Protein AF-A0A954W3I3-F1 (afdb_monomer_lite)

Secondary structure (DSSP, 8-state):
-HHHHHHHHHHHHHHHHHHHHHHHHGGGGSS--HHHHHHHHHHHHHHHHHHHHHHHHHHTT-S-HHHHHHHHHHHHHHHHHHHHHHHTTTT-SEETTEEHHHHHHHH-HHHHHHHHHS---S-PPPHHHHHHHHHHHHHHHHHHHHHHHHHHT-THHHHHHHHHHHHHHHHHSSS--GGGHHHHHHHHHHHHHHHHHHS--------SS-HHHHHHHTTTTTTHHHHHHHHHHHHHHHHHHHHHHHHHTTGGGTGGG-

pLDDT: mean 70.69, std 13.52, range [37.91, 92.12]

Structure (mmCIF, N/CA/C/O backbone):
data_AF-A0A954W3I3-F1
#
_entry.id   AF-A0A954W3I3-F1
#
loop_
_atom_site.group_PDB
_atom_site.id
_atom_site.type_symbol
_atom_site.label_atom_id
_atom_site.label_alt_id
_atom_site.label_comp_id
_atom_site.label_asym_id
_atom_site.label_entity_id
_atom_site.label_seq_id
_atom_site.pdbx_PDB_ins_code
_atom_site.Cartn_x
_atom_site.Cartn_y
_atom_site.Cartn_z
_atom_site.occupancy
_atom_site.B_iso_or_equiv
_atom_site.auth_seq_id
_atom_site.auth_comp_id
_atom_site.auth_asym_id
_atom_site.auth_atom_id
_atom_site.pdbx_PDB_model_num
ATOM 1 N N . MET A 1 1 ? 18.151 -4.491 -5.992 1.00 62.75 1 MET A N 1
ATOM 2 C CA . MET A 1 1 ? 16.764 -3.993 -5.846 1.00 62.75 1 MET A CA 1
ATOM 3 C C . MET A 1 1 ? 16.505 -3.531 -4.416 1.00 62.75 1 MET A C 1
ATOM 5 O O . MET A 1 1 ? 16.221 -2.357 -4.244 1.00 62.75 1 MET A O 1
ATOM 9 N N . LEU A 1 2 ? 16.714 -4.393 -3.412 1.00 67.56 2 LEU A N 1
ATOM 10 C CA . LEU A 1 2 ? 16.535 -4.076 -1.984 1.00 67.56 2 LEU A CA 1
ATOM 11 C C . LEU A 1 2 ? 17.249 -2.788 -1.536 1.00 67.56 2 LEU A C 1
ATOM 13 O O . LEU A 1 2 ? 16.607 -1.929 -0.951 1.00 67.56 2 LEU A O 1
ATOM 17 N N . GLY A 1 3 ? 18.516 -2.580 -1.917 1.00 71.25 3 GLY A N 1
ATOM 18 C CA . GLY A 1 3 ? 19.235 -1.335 -1.594 1.00 71.25 3 GLY A CA 1
ATOM 19 C C . GLY A 1 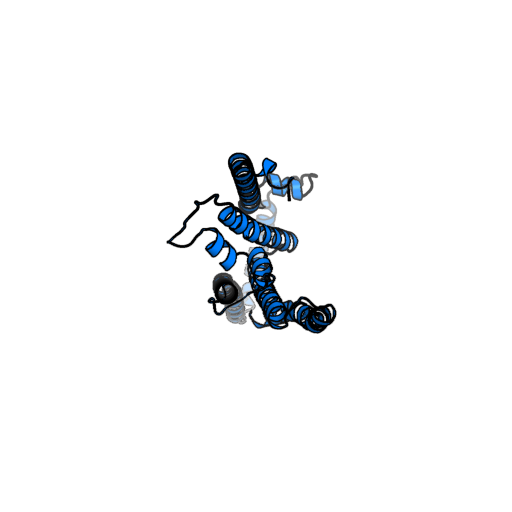3 ? 18.640 -0.064 -2.224 1.00 71.25 3 GLY A C 1
ATOM 20 O O . GLY A 1 3 ? 18.649 0.986 -1.598 1.00 71.25 3 GLY A O 1
ATOM 21 N N . LYS A 1 4 ? 18.051 -0.151 -3.430 1.00 70.62 4 LYS A N 1
ATOM 22 C CA . LYS A 1 4 ? 17.358 0.990 -4.066 1.00 70.62 4 LYS A CA 1
ATOM 23 C C . LYS A 1 4 ? 16.031 1.300 -3.375 1.00 70.62 4 LYS A C 1
ATOM 25 O O . LYS A 1 4 ? 15.721 2.465 -3.166 1.00 70.62 4 LYS A O 1
ATOM 30 N N . ILE A 1 5 ? 15.274 0.261 -3.014 1.00 73.44 5 ILE A N 1
ATOM 31 C CA . ILE A 1 5 ? 14.024 0.398 -2.257 1.00 73.44 5 ILE A CA 1
ATOM 32 C C . ILE A 1 5 ? 14.330 1.041 -0.901 1.00 73.44 5 ILE A C 1
ATOM 34 O O . ILE A 1 5 ? 13.759 2.082 -0.595 1.00 73.44 5 ILE A O 1
ATOM 38 N N . ALA A 1 6 ? 15.296 0.494 -0.155 1.00 74.62 6 ALA A N 1
ATOM 39 C CA . ALA A 1 6 ? 15.724 1.016 1.140 1.00 74.62 6 ALA A CA 1
ATOM 40 C C . ALA A 1 6 ? 16.162 2.486 1.057 1.00 74.62 6 ALA A C 1
ATOM 42 O O . ALA A 1 6 ? 15.685 3.295 1.843 1.00 74.62 6 ALA A O 1
ATOM 43 N N . ALA A 1 7 ? 16.976 2.858 0.061 1.00 79.62 7 ALA A N 1
ATOM 44 C CA . ALA A 1 7 ? 17.388 4.249 -0.138 1.00 79.62 7 ALA A CA 1
ATOM 45 C C . ALA A 1 7 ? 16.205 5.183 -0.455 1.00 79.62 7 ALA A C 1
ATOM 47 O O . ALA A 1 7 ? 16.129 6.282 0.085 1.00 79.62 7 ALA A O 1
ATOM 48 N N . SER A 1 8 ? 15.256 4.748 -1.294 1.00 80.50 8 SER A N 1
ATOM 49 C CA . SER A 1 8 ? 14.083 5.563 -1.651 1.00 80.50 8 SER A CA 1
ATOM 50 C C . SER A 1 8 ? 13.057 5.703 -0.519 1.00 80.50 8 SER A C 1
ATOM 52 O O . SER A 1 8 ? 12.416 6.743 -0.399 1.00 80.50 8 SER A O 1
ATOM 54 N N . LEU A 1 9 ? 12.913 4.676 0.326 1.00 82.31 9 LEU A N 1
ATOM 55 C CA . LEU A 1 9 ? 12.006 4.680 1.477 1.00 82.31 9 LEU A CA 1
ATOM 56 C C . LEU A 1 9 ? 12.618 5.350 2.704 1.00 82.31 9 LEU A C 1
ATOM 58 O O . LEU A 1 9 ? 11.866 5.757 3.582 1.00 82.31 9 LEU A O 1
ATOM 62 N N . LEU A 1 10 ? 13.946 5.496 2.766 1.00 86.31 10 LEU A N 1
ATOM 63 C CA . LEU A 1 10 ? 14.635 6.051 3.929 1.00 86.31 10 LEU A CA 1
ATOM 64 C C . LEU A 1 10 ? 14.099 7.431 4.308 1.00 86.31 10 LEU A C 1
ATOM 66 O O . LEU A 1 10 ? 13.828 7.663 5.478 1.00 86.31 10 LEU A O 1
ATOM 70 N N . ASN A 1 11 ? 13.888 8.316 3.329 1.00 86.06 11 ASN A N 1
ATOM 71 C CA . ASN A 1 11 ? 13.372 9.657 3.604 1.00 86.06 11 ASN A CA 1
ATOM 72 C C . ASN A 1 11 ? 11.942 9.618 4.169 1.00 86.06 11 ASN A C 1
ATOM 74 O O . ASN A 1 11 ? 11.622 10.325 5.119 1.00 86.06 11 ASN A O 1
ATOM 78 N N . VAL A 1 12 ? 11.087 8.746 3.627 1.00 86.69 12 VAL A N 1
ATOM 79 C CA . VAL A 1 12 ? 9.699 8.597 4.094 1.00 86.69 12 VAL A CA 1
ATOM 80 C C . VAL A 1 12 ? 9.654 7.965 5.488 1.00 86.69 12 VAL A C 1
ATOM 82 O O . VAL A 1 12 ? 8.895 8.413 6.343 1.00 86.69 12 VAL A O 1
ATOM 85 N N . LEU A 1 13 ? 10.494 6.960 5.750 1.00 87.19 13 LEU A N 1
ATOM 86 C CA . LEU A 1 13 ? 10.625 6.343 7.070 1.00 87.19 13 LEU A CA 1
ATOM 87 C C . LEU A 1 13 ? 11.188 7.333 8.091 1.00 87.19 13 LEU A C 1
ATOM 89 O O . LEU A 1 13 ? 10.659 7.419 9.192 1.00 87.19 13 LEU A O 1
ATOM 93 N N . ALA A 1 14 ? 12.201 8.118 7.725 1.00 88.56 14 ALA A N 1
ATOM 94 C CA . ALA A 1 14 ? 12.760 9.158 8.583 1.00 88.56 14 ALA A CA 1
ATOM 95 C C . ALA A 1 14 ? 11.709 10.220 8.931 1.00 88.56 14 ALA A C 1
ATOM 97 O O . ALA A 1 14 ? 11.560 10.566 10.100 1.00 88.56 14 ALA A O 1
ATOM 98 N N . MET A 1 15 ? 10.929 10.674 7.945 1.00 91.44 15 MET A N 1
ATOM 99 C CA . MET A 1 15 ? 9.809 11.591 8.168 1.00 91.44 15 MET A CA 1
ATOM 100 C C . MET A 1 15 ? 8.756 10.985 9.110 1.00 91.44 15 MET A C 1
ATOM 102 O O . MET A 1 15 ? 8.268 11.672 10.005 1.00 91.44 15 MET A O 1
ATOM 106 N N . LEU A 1 16 ? 8.430 9.697 8.956 1.00 90.69 16 LEU A N 1
ATOM 107 C CA . LEU A 1 16 ? 7.482 9.008 9.833 1.00 90.69 16 LEU A CA 1
ATOM 108 C C . LEU A 1 16 ? 8.025 8.860 11.264 1.00 90.69 16 LEU A C 1
ATOM 110 O O . LEU A 1 16 ? 7.300 9.136 12.216 1.00 90.69 16 LEU A O 1
ATOM 114 N N . LEU A 1 17 ? 9.295 8.480 11.435 1.00 90.56 17 LEU A N 1
ATOM 115 C CA . LEU A 1 17 ? 9.941 8.415 12.752 1.00 90.56 17 LEU A CA 1
ATOM 116 C C . LEU A 1 17 ? 10.009 9.798 13.415 1.00 90.56 17 LEU A C 1
ATOM 118 O O . LEU A 1 17 ? 9.778 9.905 14.616 1.00 90.56 17 LEU A O 1
ATOM 122 N N . ALA A 1 18 ? 10.258 10.857 12.643 1.00 92.12 18 ALA A N 1
ATOM 123 C CA . ALA A 1 18 ? 10.238 12.230 13.143 1.00 92.12 18 ALA A CA 1
ATOM 124 C C . ALA A 1 18 ? 8.835 12.684 13.590 1.00 92.12 18 ALA A C 1
ATOM 126 O O . ALA A 1 18 ? 8.723 13.556 14.449 1.00 92.12 18 ALA A O 1
ATOM 127 N N . ALA A 1 19 ? 7.765 12.072 13.068 1.00 89.44 19 ALA A N 1
ATOM 128 C CA . ALA A 1 19 ? 6.392 12.312 13.514 1.00 89.44 19 ALA A CA 1
ATOM 129 C C . ALA A 1 19 ? 6.021 11.551 14.805 1.00 89.44 19 ALA A C 1
ATOM 131 O O . ALA A 1 19 ? 5.015 11.870 15.436 1.00 89.44 19 ALA A O 1
ATOM 132 N N . LEU A 1 20 ? 6.824 10.574 15.243 1.00 89.44 20 LEU A N 1
ATOM 133 C CA . LEU A 1 20 ? 6.591 9.825 16.483 1.00 89.44 20 LEU A CA 1
ATOM 134 C C . LEU A 1 20 ? 6.468 10.724 17.730 1.00 89.44 20 LEU A C 1
ATOM 136 O O . LEU A 1 20 ? 5.479 10.568 18.450 1.00 89.44 20 LEU A O 1
ATOM 140 N N . PRO A 1 21 ? 7.379 11.684 18.004 1.00 89.62 21 PRO A N 1
ATOM 141 C CA . PRO A 1 21 ? 7.223 12.588 19.146 1.00 89.62 21 PRO A CA 1
ATOM 142 C C . PRO A 1 21 ? 5.949 13.435 19.058 1.00 89.62 21 PRO A C 1
ATOM 144 O O . PRO A 1 21 ? 5.313 13.679 20.081 1.00 89.62 21 PRO A O 1
ATOM 147 N N . LEU A 1 22 ? 5.533 13.828 17.848 1.00 88.69 22 LEU A N 1
ATOM 148 C CA . LEU A 1 22 ? 4.284 14.561 17.641 1.00 88.69 22 LEU A CA 1
ATOM 149 C C . LEU A 1 22 ? 3.072 13.711 18.045 1.00 88.69 22 LEU A C 1
ATOM 151 O O . LEU A 1 22 ? 2.192 14.205 18.744 1.00 88.69 22 LEU A O 1
ATOM 155 N N . PHE A 1 23 ? 3.040 12.430 17.667 1.00 85.88 23 PHE A N 1
ATOM 156 C CA . PHE A 1 23 ? 1.974 11.526 18.106 1.00 85.88 23 PHE A CA 1
ATOM 157 C C . PHE A 1 23 ? 1.992 11.296 19.618 1.00 85.88 23 PHE A C 1
ATOM 159 O O . PHE A 1 23 ? 0.934 11.264 20.240 1.00 85.88 23 PHE A O 1
ATOM 166 N N . MET A 1 24 ? 3.175 11.190 20.225 1.00 88.31 24 MET A N 1
ATOM 167 C CA . MET A 1 24 ? 3.300 11.025 21.675 1.00 88.31 24 MET A CA 1
ATOM 168 C C . MET A 1 24 ? 2.799 12.248 22.449 1.00 88.31 24 MET A C 1
ATOM 170 O O . MET A 1 24 ? 2.170 12.083 23.494 1.00 88.31 24 MET A O 1
ATOM 174 N N . ALA A 1 25 ? 2.981 13.458 21.913 1.00 89.50 25 ALA A N 1
ATOM 175 C CA . ALA A 1 25 ? 2.459 14.685 22.513 1.00 89.50 25 ALA A CA 1
ATOM 176 C C . ALA A 1 25 ? 0.920 14.700 22.611 1.00 89.50 25 ALA A C 1
ATOM 178 O O . ALA A 1 25 ? 0.376 15.356 23.495 1.00 89.50 25 ALA A O 1
ATOM 179 N N . ILE A 1 26 ? 0.211 13.934 21.768 1.00 87.88 26 ILE A N 1
ATOM 180 C CA . ILE A 1 26 ? -1.257 13.828 21.819 1.00 87.88 26 ILE A CA 1
ATOM 181 C C . ILE A 1 26 ? -1.725 13.206 23.143 1.00 87.88 26 ILE A C 1
ATOM 183 O O . ILE A 1 26 ? -2.780 13.582 23.649 1.00 87.88 26 ILE A O 1
ATOM 187 N N . THR A 1 27 ? -0.928 12.322 23.761 1.00 87.56 27 THR A N 1
ATOM 188 C CA . THR A 1 27 ? -1.283 11.726 25.067 1.00 87.56 27 THR A CA 1
ATOM 189 C C . THR A 1 27 ? -1.418 12.768 26.176 1.00 87.56 27 THR A C 1
ATOM 191 O O . THR A 1 27 ? -2.181 12.561 27.119 1.00 87.56 27 THR A O 1
ATOM 194 N N . LEU A 1 28 ? -0.743 13.915 26.038 1.00 86.88 28 LEU A N 1
ATOM 195 C CA . LEU A 1 28 ? -0.771 15.007 27.008 1.00 86.88 28 LEU A CA 1
ATOM 196 C C . LEU A 1 28 ? -2.149 15.684 27.097 1.00 86.88 28 LEU A C 1
ATOM 198 O O . LEU A 1 28 ? -2.500 16.215 28.146 1.00 86.88 28 LEU A O 1
ATOM 202 N N . PHE A 1 29 ? -2.948 15.629 26.025 1.00 84.88 29 PHE A N 1
ATOM 203 C CA . PHE A 1 29 ? -4.320 16.151 26.002 1.00 84.88 29 PHE A CA 1
ATOM 204 C C . PHE A 1 29 ? -5.341 15.200 26.654 1.00 84.88 29 PHE A C 1
ATOM 206 O O . PHE A 1 29 ? -6.510 15.557 26.792 1.00 84.88 29 PHE A O 1
ATOM 213 N N . GLY A 1 30 ? -4.907 14.011 27.088 1.00 82.06 30 GLY A N 1
ATOM 214 C CA . GLY A 1 30 ? -5.769 12.985 27.667 1.00 82.06 30 GLY A CA 1
ATOM 215 C C . GLY A 1 30 ? -6.622 12.246 26.626 1.00 82.06 30 GLY A C 1
ATOM 216 O O . GLY A 1 30 ? -6.762 12.661 25.480 1.00 82.06 30 GLY A O 1
ATOM 217 N N . GLY A 1 31 ? -7.181 11.095 27.015 1.00 80.38 31 GLY A N 1
ATOM 218 C CA . GLY A 1 31 ? -8.108 10.322 26.172 1.00 80.38 31 GLY A CA 1
ATOM 219 C C . GLY A 1 31 ? -7.471 9.402 25.121 1.00 80.38 31 GLY A C 1
ATOM 220 O O . GLY A 1 31 ? -8.202 8.715 24.410 1.00 80.38 31 GLY A O 1
ATOM 221 N N . VAL A 1 32 ? -6.136 9.336 25.038 1.00 83.69 32 VAL A N 1
ATOM 222 C CA . VAL A 1 32 ? -5.408 8.444 24.119 1.00 83.69 32 VAL A CA 1
ATOM 223 C C . VAL A 1 32 ? -4.341 7.653 24.873 1.00 83.69 32 VAL A C 1
ATOM 225 O O . VAL A 1 32 ? -3.535 8.220 25.609 1.00 83.69 32 VAL A O 1
ATOM 228 N N . SER A 1 33 ? -4.325 6.336 24.681 1.00 86.19 33 SER A N 1
ATOM 229 C CA . SER A 1 33 ? -3.322 5.438 25.266 1.00 86.19 33 SER A CA 1
ATOM 230 C C . SER A 1 33 ? -2.067 5.316 24.389 1.00 86.19 33 SER A C 1
ATOM 232 O O . SER A 1 33 ? -2.134 5.392 23.160 1.00 86.19 33 SER A O 1
ATOM 234 N N . PHE A 1 34 ? -0.912 5.055 25.013 1.00 84.81 34 PHE A N 1
ATOM 235 C CA . PHE A 1 34 ? 0.350 4.796 24.301 1.00 84.81 34 PHE A CA 1
ATOM 236 C C . PHE A 1 34 ? 0.253 3.600 23.344 1.00 84.81 34 PHE A C 1
ATOM 238 O O . PHE A 1 34 ? 0.824 3.622 22.255 1.00 84.81 34 PHE A O 1
ATOM 245 N N . ASP A 1 35 ? -0.514 2.578 23.726 1.00 83.38 35 ASP A N 1
ATOM 246 C CA . ASP A 1 35 ? -0.729 1.385 22.912 1.00 83.38 35 ASP A CA 1
ATOM 247 C C . ASP A 1 35 ? -1.538 1.695 21.637 1.00 83.38 35 ASP A C 1
ATOM 249 O O . ASP A 1 35 ? -1.183 1.238 20.552 1.00 83.38 35 ASP A O 1
ATOM 253 N N . GLN A 1 36 ? -2.559 2.561 21.714 1.00 84.19 36 GLN A N 1
ATOM 254 C CA . GLN A 1 36 ? -3.290 3.035 20.526 1.00 84.19 36 GLN A CA 1
ATOM 255 C C . GLN A 1 36 ? -2.379 3.777 19.546 1.00 84.19 36 GLN A C 1
ATOM 257 O O . GLN A 1 36 ? -2.430 3.525 18.340 1.00 84.19 36 GLN A O 1
ATOM 262 N N . ILE A 1 37 ? -1.512 4.654 20.056 1.00 86.69 37 ILE A N 1
ATOM 263 C CA . ILE A 1 37 ? -0.562 5.394 19.217 1.00 86.69 37 ILE A CA 1
ATOM 264 C C . ILE A 1 37 ? 0.395 4.430 18.520 1.00 86.69 37 ILE A C 1
ATOM 266 O O . ILE A 1 37 ? 0.591 4.531 17.307 1.00 86.69 37 ILE A O 1
ATOM 270 N N . LEU A 1 38 ? 0.948 3.463 19.256 1.00 85.50 38 LEU A N 1
ATOM 271 C CA . LEU A 1 38 ? 1.865 2.478 18.692 1.00 85.50 38 LEU A CA 1
ATOM 272 C C . LEU A 1 38 ? 1.187 1.631 17.604 1.00 85.50 38 LEU A C 1
ATOM 274 O O . LEU A 1 38 ? 1.774 1.412 16.545 1.00 85.50 38 LEU A O 1
ATOM 278 N N . ARG A 1 39 ? -0.066 1.207 17.811 1.00 83.31 39 ARG A N 1
ATOM 279 C CA . ARG A 1 39 ? -0.841 0.451 16.811 1.00 83.31 39 ARG A CA 1
ATOM 280 C C . ARG A 1 39 ? -1.047 1.251 15.526 1.00 83.31 39 ARG A C 1
ATOM 282 O O . ARG A 1 39 ? -0.762 0.737 14.445 1.00 83.31 39 ARG A O 1
ATOM 289 N N . VAL A 1 40 ? -1.496 2.504 15.629 1.00 85.81 40 VAL A N 1
ATOM 290 C CA . VAL A 1 40 ? -1.690 3.386 14.461 1.00 85.81 40 VAL A CA 1
ATOM 291 C C . VAL A 1 40 ? -0.359 3.637 13.748 1.00 85.81 40 VAL A C 1
ATOM 293 O O . VAL A 1 40 ? -0.295 3.588 12.515 1.00 85.81 40 VAL A O 1
ATOM 296 N N . PHE A 1 41 ? 0.719 3.833 14.508 1.00 87.44 41 PHE A N 1
ATOM 297 C CA . PHE A 1 41 ? 2.061 4.010 13.964 1.00 87.44 41 PHE A CA 1
ATOM 298 C C . PHE A 1 41 ? 2.528 2.776 13.177 1.00 87.44 41 PHE A C 1
ATOM 300 O O . PHE A 1 41 ? 2.969 2.911 12.037 1.00 87.44 41 PHE A O 1
ATOM 307 N N . LEU A 1 42 ? 2.367 1.568 13.725 1.00 86.00 42 LEU A N 1
ATOM 308 C CA . LEU A 1 42 ? 2.747 0.312 13.066 1.00 86.00 42 LEU A CA 1
ATOM 309 C C . LEU A 1 42 ? 1.909 0.018 11.809 1.00 86.00 42 LEU A C 1
ATOM 311 O O . LEU A 1 42 ? 2.449 -0.415 10.784 1.00 86.00 42 LEU A O 1
ATOM 315 N N . VAL A 1 43 ? 0.602 0.290 11.850 1.00 86.69 43 VAL A N 1
ATOM 316 C CA . VAL A 1 43 ? -0.283 0.188 10.674 1.00 86.69 43 VAL A CA 1
ATOM 317 C C . VAL A 1 43 ? 0.174 1.157 9.580 1.00 86.69 43 VAL A C 1
ATOM 319 O O . VAL A 1 43 ? 0.279 0.776 8.412 1.00 86.69 43 VAL A O 1
ATOM 322 N N . THR A 1 44 ? 0.516 2.392 9.946 1.00 88.25 44 THR A N 1
ATOM 323 C CA . THR A 1 44 ? 1.006 3.403 8.998 1.00 88.25 44 THR A CA 1
ATOM 324 C C . THR A 1 44 ? 2.357 2.998 8.407 1.00 88.25 44 THR A C 1
ATOM 326 O O . THR A 1 44 ? 2.525 3.013 7.187 1.00 88.25 44 THR A O 1
ATOM 329 N N . LEU A 1 45 ? 3.291 2.553 9.250 1.00 88.06 45 LEU A N 1
ATOM 330 C CA . LEU A 1 45 ? 4.622 2.089 8.858 1.00 88.06 45 LEU A CA 1
ATOM 331 C C . LEU A 1 45 ? 4.543 0.962 7.822 1.00 88.06 45 LEU A C 1
ATOM 333 O O . LEU A 1 45 ? 5.147 1.048 6.752 1.00 88.06 45 LEU A O 1
ATOM 337 N N . THR A 1 46 ? 3.763 -0.080 8.110 1.00 85.62 46 THR A N 1
ATOM 338 C CA . THR A 1 46 ? 3.608 -1.225 7.200 1.00 85.62 46 THR A CA 1
ATOM 339 C C . THR A 1 46 ? 2.911 -0.840 5.897 1.00 85.62 46 THR A C 1
ATOM 341 O O . THR A 1 46 ? 3.308 -1.306 4.831 1.00 85.62 46 THR A O 1
ATOM 344 N N . THR A 1 47 ? 1.937 0.071 5.947 1.00 88.00 47 THR A N 1
ATOM 345 C CA . THR A 1 47 ? 1.256 0.591 4.749 1.00 88.00 47 THR A CA 1
ATOM 346 C C . THR A 1 47 ? 2.206 1.374 3.844 1.00 88.00 47 THR A C 1
ATOM 348 O O . THR A 1 47 ? 2.196 1.177 2.629 1.00 88.00 47 THR A O 1
ATOM 351 N N . VAL A 1 48 ? 3.059 2.227 4.419 1.00 88.31 48 VAL A N 1
ATOM 352 C CA . VAL A 1 48 ? 4.078 2.984 3.674 1.00 88.31 48 VAL A CA 1
ATOM 353 C C . VAL A 1 48 ? 5.056 2.038 2.979 1.00 88.31 48 VAL A C 1
ATOM 355 O O . VAL A 1 48 ? 5.365 2.231 1.802 1.00 88.31 48 VAL A O 1
ATOM 358 N N . VAL A 1 49 ? 5.504 0.988 3.673 1.00 85.44 49 VAL A N 1
ATOM 359 C CA . VAL A 1 49 ? 6.395 -0.028 3.092 1.00 85.44 49 VAL A CA 1
ATOM 360 C C . VAL A 1 49 ? 5.700 -0.778 1.952 1.00 85.44 49 VAL A C 1
ATOM 362 O O . VAL A 1 49 ? 6.262 -0.868 0.860 1.00 85.44 49 VAL A O 1
ATOM 365 N N . ALA A 1 50 ? 4.463 -1.240 2.154 1.00 85.25 50 ALA A N 1
ATOM 366 C CA . ALA A 1 50 ? 3.694 -1.944 1.128 1.00 85.25 50 ALA A CA 1
ATOM 367 C C . ALA A 1 50 ? 3.462 -1.075 -0.123 1.00 85.25 50 ALA A C 1
ATOM 369 O O . ALA A 1 50 ? 3.703 -1.523 -1.250 1.00 85.25 50 ALA A O 1
ATOM 370 N N . ALA A 1 51 ? 3.065 0.188 0.066 1.00 85.38 51 ALA A N 1
ATOM 371 C CA . ALA A 1 51 ? 2.873 1.151 -1.016 1.00 85.38 51 ALA A CA 1
ATOM 372 C C . ALA A 1 51 ? 4.191 1.469 -1.744 1.00 85.38 51 ALA A C 1
ATOM 374 O O . ALA A 1 51 ? 4.220 1.527 -2.977 1.00 85.38 51 ALA A O 1
ATOM 375 N N . GLY A 1 52 ? 5.298 1.602 -1.007 1.00 83.44 52 GLY A N 1
ATOM 376 C CA . GLY A 1 52 ? 6.636 1.787 -1.572 1.00 83.44 52 GLY A CA 1
ATOM 377 C C . GLY A 1 52 ? 7.094 0.593 -2.414 1.00 83.44 52 GLY A C 1
ATOM 378 O O . GLY A 1 52 ? 7.603 0.776 -3.524 1.00 83.44 52 GLY A O 1
ATOM 379 N N . CYS A 1 53 ? 6.849 -0.637 -1.949 1.00 82.31 53 CYS A N 1
ATOM 380 C CA . CYS A 1 53 ? 7.129 -1.863 -2.704 1.00 82.31 53 CYS A CA 1
ATOM 381 C C . CYS A 1 53 ? 6.291 -1.955 -3.988 1.00 82.31 53 CYS A C 1
ATOM 383 O O . CYS A 1 53 ? 6.818 -2.314 -5.049 1.00 82.31 53 CYS A O 1
ATOM 385 N N . LEU A 1 54 ? 5.008 -1.589 -3.927 1.00 84.44 54 LEU A N 1
ATOM 386 C CA . LEU A 1 54 ? 4.138 -1.506 -5.103 1.00 84.44 54 LEU A CA 1
ATOM 387 C C . LEU A 1 54 ? 4.688 -0.478 -6.105 1.00 84.44 54 LEU A C 1
ATOM 389 O O . LEU A 1 54 ? 4.874 -0.802 -7.282 1.00 84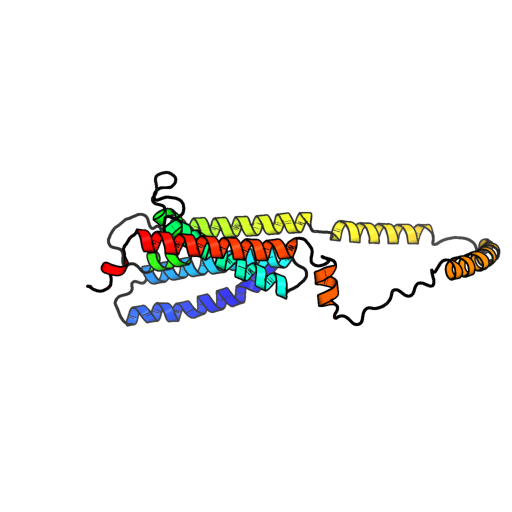.44 54 LEU A O 1
ATOM 393 N N . GLY A 1 55 ? 5.034 0.722 -5.631 1.00 82.44 55 GLY A N 1
ATOM 394 C CA . GLY A 1 55 ? 5.620 1.788 -6.443 1.00 82.44 55 GLY A CA 1
ATOM 395 C C . GLY A 1 55 ? 6.910 1.365 -7.145 1.00 82.44 55 GLY A C 1
ATOM 396 O O . GLY A 1 55 ? 7.042 1.529 -8.359 1.00 82.44 55 GLY A O 1
ATOM 397 N N . ALA A 1 56 ? 7.827 0.727 -6.414 1.00 80.44 56 ALA A N 1
ATOM 398 C CA . ALA A 1 56 ? 9.068 0.199 -6.974 1.00 80.44 56 ALA A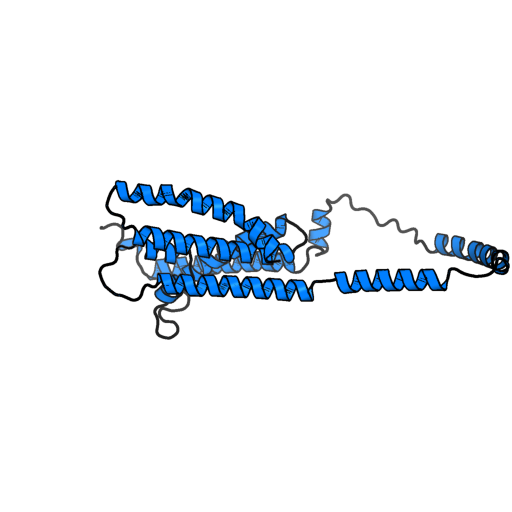 CA 1
ATOM 399 C C . ALA A 1 56 ? 8.808 -0.861 -8.061 1.00 80.44 56 ALA A C 1
ATOM 401 O O . ALA A 1 56 ? 9.441 -0.842 -9.117 1.00 80.44 56 ALA A O 1
ATOM 402 N N . THR A 1 57 ? 7.841 -1.756 -7.839 1.00 81.19 57 THR A N 1
ATOM 403 C CA . THR A 1 57 ? 7.471 -2.818 -8.793 1.00 81.19 57 THR A CA 1
ATOM 404 C C . THR A 1 57 ? 6.950 -2.251 -10.114 1.00 81.19 57 THR A C 1
ATOM 406 O O . THR A 1 57 ? 7.292 -2.758 -11.189 1.00 81.19 57 THR A O 1
ATOM 409 N N . VAL A 1 58 ? 6.130 -1.199 -10.051 1.00 80.00 58 VAL A N 1
ATOM 410 C CA . VAL A 1 58 ? 5.615 -0.508 -11.244 1.00 80.00 58 VAL A CA 1
ATOM 411 C C . VAL A 1 58 ? 6.711 0.338 -11.896 1.00 80.00 58 VAL A C 1
ATOM 413 O O . VAL A 1 58 ? 6.796 0.374 -13.123 1.00 80.00 58 VAL A O 1
ATOM 416 N N . GLY A 1 59 ? 7.596 0.944 -11.100 1.00 78.06 59 GLY A N 1
ATOM 417 C CA . GLY A 1 59 ? 8.738 1.722 -11.580 1.00 78.06 59 GLY A CA 1
ATOM 418 C C . GLY A 1 59 ? 9.695 0.917 -12.453 1.00 78.06 59 GLY A C 1
ATOM 419 O O . GLY A 1 59 ? 10.077 1.381 -13.521 1.00 78.06 59 GLY A O 1
ATOM 420 N N . PHE A 1 60 ? 10.014 -0.323 -12.075 1.00 74.88 60 PHE A N 1
ATOM 421 C CA . PHE A 1 60 ? 10.847 -1.197 -12.916 1.00 74.88 60 PHE A CA 1
ATOM 422 C C 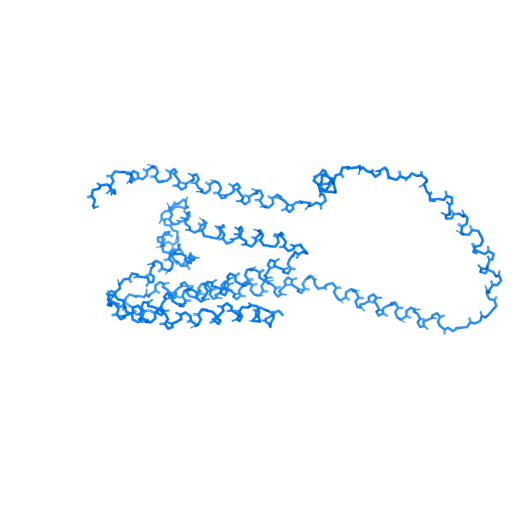. PHE A 1 60 ? 10.139 -1.691 -14.187 1.00 74.88 60 PHE A C 1
ATOM 424 O O . PHE A 1 60 ? 10.790 -2.179 -15.103 1.00 74.88 60 PHE A O 1
ATOM 431 N N . ALA A 1 61 ? 8.811 -1.588 -14.250 1.00 71.25 61 ALA A N 1
ATOM 432 C CA . ALA A 1 61 ? 7.997 -2.127 -15.335 1.00 71.25 61 ALA A CA 1
ATOM 433 C C . ALA A 1 61 ? 7.775 -1.169 -16.508 1.00 71.25 61 ALA A C 1
ATOM 435 O O . ALA A 1 61 ? 7.139 -1.550 -17.505 1.00 71.25 61 ALA A O 1
ATOM 436 N N . ARG A 1 62 ? 8.166 0.097 -16.350 1.00 74.94 62 ARG A N 1
ATOM 437 C CA . ARG A 1 62 ? 7.761 1.187 -17.234 1.00 74.94 62 ARG A CA 1
ATOM 438 C C . ARG A 1 62 ? 8.915 2.149 -17.471 1.00 74.94 62 ARG A C 1
ATOM 440 O O . ARG A 1 62 ? 9.577 2.598 -16.549 1.00 74.94 62 ARG A O 1
ATOM 447 N N . GLU A 1 63 ? 9.087 2.506 -18.735 1.00 68.88 63 GLU A N 1
ATOM 448 C CA . GLU A 1 63 ? 10.140 3.408 -19.212 1.00 68.88 63 GLU A CA 1
ATOM 449 C C . GLU A 1 63 ? 9.742 4.890 -19.101 1.00 68.88 63 GLU A C 1
ATOM 451 O O . GLU A 1 63 ? 10.588 5.774 -19.183 1.00 68.88 63 GLU A O 1
ATOM 456 N N . LYS A 1 64 ? 8.445 5.185 -18.920 1.00 77.75 64 LYS A N 1
ATOM 457 C CA . LYS A 1 64 ? 7.897 6.548 -18.862 1.00 77.75 64 LYS A CA 1
ATOM 458 C C . LYS A 1 64 ? 7.426 6.875 -17.445 1.00 77.75 64 LYS A C 1
ATOM 460 O O . LYS A 1 64 ? 6.464 6.282 -16.959 1.00 77.75 64 LYS A O 1
ATOM 465 N N . THR A 1 65 ? 8.062 7.862 -16.816 1.00 78.19 65 THR A N 1
ATOM 466 C CA . THR A 1 65 ? 7.797 8.297 -15.429 1.00 78.19 65 THR A CA 1
ATOM 467 C C . THR A 1 65 ? 6.344 8.718 -15.195 1.00 78.19 65 THR A C 1
ATOM 469 O O . THR A 1 65 ? 5.749 8.322 -14.197 1.00 78.19 65 THR A O 1
ATOM 472 N N . PHE A 1 66 ? 5.739 9.439 -16.144 1.00 74.81 66 PHE A N 1
ATOM 473 C CA . PHE A 1 66 ? 4.337 9.866 -16.062 1.00 74.81 66 PHE A CA 1
ATOM 474 C C . PHE A 1 66 ? 3.368 8.679 -15.957 1.00 74.81 66 PHE A C 1
ATOM 476 O O . PHE A 1 66 ? 2.475 8.656 -15.112 1.00 74.81 66 PHE A O 1
ATOM 483 N N . GLN A 1 67 ? 3.582 7.648 -16.780 1.00 76.62 67 GLN A N 1
ATOM 484 C CA . GLN A 1 67 ? 2.746 6.450 -16.769 1.00 76.62 67 GLN A CA 1
ATOM 485 C C . GLN A 1 67 ? 2.936 5.653 -15.475 1.00 76.62 67 GLN A C 1
ATOM 487 O O . GLN A 1 67 ? 1.965 5.117 -14.943 1.00 76.62 67 GLN A O 1
ATOM 492 N N . THR A 1 68 ? 4.167 5.581 -14.965 1.00 83.44 68 THR A N 1
ATOM 493 C CA . THR A 1 68 ? 4.461 4.946 -13.677 1.00 83.44 68 THR A CA 1
ATOM 494 C C . THR A 1 68 ? 3.660 5.599 -12.559 1.00 83.44 68 THR A C 1
ATOM 496 O O . THR A 1 68 ? 2.925 4.888 -11.882 1.00 83.44 68 THR A O 1
ATOM 499 N N . LEU A 1 69 ? 3.729 6.930 -12.420 1.00 84.25 69 LEU A N 1
ATOM 500 C CA . LEU A 1 69 ? 3.007 7.663 -11.374 1.00 84.25 69 LEU A CA 1
ATOM 501 C C . LEU A 1 69 ? 1.490 7.457 -11.462 1.00 84.25 69 LEU A C 1
ATOM 503 O O . LEU A 1 69 ? 0.848 7.154 -10.455 1.00 84.25 69 LEU A O 1
ATOM 507 N N . ALA A 1 70 ? 0.925 7.551 -12.669 1.00 83.81 70 ALA A N 1
ATOM 508 C CA . ALA A 1 70 ? -0.506 7.353 -12.881 1.00 83.81 70 ALA A CA 1
ATOM 509 C C . ALA A 1 70 ? -0.953 5.925 -12.525 1.00 83.81 70 ALA A C 1
ATOM 511 O O . ALA A 1 70 ? -1.956 5.746 -11.838 1.00 83.81 70 ALA A O 1
ATOM 512 N N . ILE A 1 71 ? -0.199 4.901 -12.942 1.00 82.44 71 ILE A N 1
ATOM 513 C CA . ILE A 1 71 ? -0.524 3.501 -12.631 1.00 82.44 71 ILE A CA 1
ATOM 514 C C . ILE A 1 71 ? -0.376 3.229 -11.134 1.00 82.44 71 ILE A C 1
ATOM 516 O O . ILE A 1 71 ? -1.213 2.527 -10.574 1.00 82.44 71 ILE A O 1
ATOM 520 N N . THR A 1 72 ? 0.648 3.776 -10.474 1.00 86.75 72 THR A N 1
ATOM 521 C CA . THR A 1 72 ? 0.807 3.607 -9.024 1.00 86.75 72 THR A CA 1
ATOM 522 C C . THR A 1 72 ? -0.324 4.274 -8.255 1.00 86.75 72 THR A C 1
ATOM 524 O O . THR A 1 72 ? -0.886 3.648 -7.363 1.00 86.75 72 THR A O 1
ATOM 527 N N . ALA A 1 73 ? -0.716 5.495 -8.636 1.00 85.75 73 ALA A N 1
ATOM 528 C CA . ALA A 1 73 ? -1.838 6.190 -8.011 1.00 85.75 73 ALA A CA 1
ATOM 529 C C . ALA A 1 73 ? -3.149 5.417 -8.216 1.00 85.75 73 ALA A C 1
ATOM 531 O O . ALA A 1 73 ? -3.869 5.150 -7.258 1.00 85.75 73 ALA A O 1
ATOM 532 N N . LEU A 1 74 ? -3.416 4.973 -9.447 1.00 84.50 74 LEU A N 1
ATOM 533 C CA . LEU A 1 74 ? -4.602 4.184 -9.775 1.00 84.50 74 LEU A CA 1
ATOM 534 C C . LEU A 1 74 ? -4.631 2.844 -9.030 1.00 84.50 74 LEU A C 1
ATOM 536 O O . LEU A 1 74 ? -5.685 2.438 -8.555 1.00 84.50 74 LEU A O 1
ATOM 540 N N . ALA A 1 75 ? -3.489 2.170 -8.890 1.00 86.19 75 ALA A N 1
ATOM 541 C CA . ALA A 1 75 ? -3.389 0.923 -8.139 1.00 86.19 75 ALA A CA 1
ATOM 542 C C . ALA A 1 75 ? -3.683 1.121 -6.644 1.00 86.19 75 ALA A C 1
ATOM 544 O O . ALA A 1 75 ? -4.382 0.300 -6.058 1.00 86.19 75 ALA A O 1
ATOM 545 N N . LEU A 1 76 ? -3.203 2.214 -6.038 1.00 87.12 76 LEU A N 1
ATOM 546 C CA . LEU A 1 76 ? -3.512 2.551 -4.644 1.00 87.12 76 LEU A CA 1
ATOM 547 C C . LEU A 1 76 ? -4.996 2.890 -4.457 1.00 87.12 76 LEU A C 1
ATOM 549 O O . LEU A 1 76 ? -5.623 2.411 -3.514 1.00 87.12 76 LEU A O 1
ATOM 553 N N . VAL A 1 77 ? -5.582 3.662 -5.375 1.00 86.69 77 VAL A N 1
ATOM 554 C CA . VAL A 1 77 ? -7.016 3.991 -5.341 1.00 86.69 77 VAL A CA 1
ATOM 555 C C . VAL A 1 77 ? -7.869 2.735 -5.509 1.00 86.69 77 VAL A C 1
ATOM 557 O O . VAL A 1 77 ? -8.817 2.537 -4.753 1.00 86.69 77 VAL A O 1
ATOM 560 N N . LEU A 1 78 ? -7.518 1.856 -6.451 1.00 84.50 78 LEU A N 1
ATOM 561 C CA . LEU A 1 78 ? -8.207 0.580 -6.637 1.00 84.50 78 LEU A CA 1
ATOM 562 C C . LEU A 1 78 ? -8.052 -0.338 -5.430 1.00 84.50 78 LEU A C 1
ATOM 564 O O . LEU A 1 78 ? -9.020 -0.993 -5.066 1.00 84.50 78 LEU A O 1
ATOM 568 N N . TRP A 1 79 ? -6.879 -0.374 -4.794 1.00 85.56 79 TRP A N 1
ATOM 569 C CA . TRP A 1 79 ? -6.683 -1.125 -3.557 1.00 85.56 79 TRP A CA 1
ATOM 570 C C . TRP A 1 79 ? -7.680 -0.672 -2.491 1.00 85.56 79 TRP A C 1
ATOM 572 O O . TRP A 1 79 ? -8.401 -1.495 -1.930 1.00 85.56 79 TRP A O 1
ATOM 582 N N . ILE A 1 80 ? -7.731 0.634 -2.211 1.00 85.38 80 ILE A N 1
ATOM 583 C CA . ILE A 1 80 ? -8.608 1.187 -1.171 1.00 85.38 80 ILE A CA 1
ATOM 584 C C . ILE A 1 80 ? -10.078 0.960 -1.546 1.00 85.38 80 ILE A C 1
ATOM 586 O O . ILE A 1 80 ? -10.847 0.453 -0.732 1.00 85.38 80 ILE A O 1
ATOM 590 N N . GLY A 1 81 ? -10.453 1.271 -2.790 1.00 80.38 81 GLY A N 1
ATOM 591 C CA . GLY A 1 81 ? -11.824 1.128 -3.279 1.00 80.38 81 GLY A CA 1
ATOM 592 C C . GLY A 1 81 ? -12.322 -0.317 -3.291 1.00 80.38 81 GLY A C 1
ATOM 593 O O . GLY A 1 81 ? -13.469 -0.561 -2.929 1.00 80.38 81 GLY A O 1
ATOM 594 N N . LEU A 1 82 ? -11.468 -1.284 -3.645 1.00 82.56 82 LEU A N 1
ATOM 595 C CA . LEU A 1 82 ? -11.830 -2.703 -3.673 1.00 82.56 82 LEU A CA 1
ATOM 596 C C . LEU A 1 82 ? -12.195 -3.211 -2.277 1.00 82.56 82 LEU A C 1
ATOM 598 O O . LEU A 1 82 ? -13.228 -3.856 -2.105 1.00 82.56 82 LEU A O 1
ATOM 602 N N . TRP A 1 83 ? -11.380 -2.897 -1.271 1.00 81.56 83 TRP A N 1
ATOM 603 C CA . TRP A 1 83 ? -11.659 -3.339 0.094 1.00 81.56 83 TRP A CA 1
ATOM 604 C C . TRP A 1 83 ? -12.808 -2.576 0.745 1.00 81.56 83 TRP A C 1
ATOM 606 O O . TRP A 1 83 ? -13.514 -3.146 1.575 1.00 81.56 83 TRP A O 1
ATOM 616 N N . GLU A 1 84 ? -13.048 -1.330 0.337 1.00 82.31 84 GLU A N 1
ATOM 617 C CA . GLU A 1 84 ? -14.240 -0.599 0.760 1.00 82.31 84 GLU A CA 1
ATOM 618 C C . GLU A 1 84 ? -15.515 -1.196 0.150 1.00 82.31 84 GLU A C 1
ATOM 620 O O . GLU A 1 84 ? -16.504 -1.378 0.857 1.00 82.31 84 GLU A O 1
ATOM 625 N N . ALA A 1 85 ? -15.476 -1.617 -1.118 1.00 76.19 85 ALA A N 1
ATOM 626 C CA . ALA A 1 85 ? -16.582 -2.330 -1.755 1.00 76.19 85 ALA A CA 1
ATOM 627 C C . ALA A 1 85 ? -16.862 -3.688 -1.081 1.00 76.19 85 ALA A C 1
ATOM 629 O O . ALA A 1 85 ? -18.020 -4.034 -0.836 1.00 76.19 85 ALA A O 1
ATOM 630 N N . VAL A 1 86 ? -15.815 -4.440 -0.717 1.00 78.31 86 VAL A N 1
ATOM 631 C CA . VAL A 1 86 ? -15.953 -5.678 0.077 1.00 78.31 86 VAL A CA 1
ATOM 632 C C . VAL A 1 86 ? -16.608 -5.388 1.425 1.00 78.31 86 VAL A C 1
ATOM 634 O O . VAL A 1 86 ? -17.527 -6.098 1.827 1.00 78.31 86 VAL A O 1
ATOM 637 N N . ALA A 1 87 ? -16.192 -4.322 2.104 1.00 72.69 87 ALA A N 1
ATOM 638 C CA . ALA A 1 87 ? -16.759 -3.961 3.394 1.00 72.69 87 ALA A CA 1
ATOM 639 C C . ALA A 1 87 ? -18.209 -3.469 3.321 1.00 72.69 87 ALA A C 1
ATOM 641 O O . ALA A 1 87 ? -18.978 -3.707 4.251 1.00 72.69 87 ALA A O 1
ATOM 642 N N . ALA A 1 88 ? -18.586 -2.818 2.219 1.00 71.44 88 ALA A N 1
ATOM 643 C CA . ALA A 1 88 ? -19.964 -2.442 1.918 1.00 71.44 88 ALA A CA 1
ATOM 644 C C . ALA A 1 88 ? -20.862 -3.658 1.609 1.00 71.44 88 ALA A C 1
ATOM 646 O O . ALA A 1 88 ? -22.060 -3.496 1.396 1.00 71.44 88 ALA A O 1
ATOM 647 N N . GLY A 1 89 ? -20.305 -4.876 1.590 1.00 69.62 89 GLY A N 1
ATOM 648 C CA . GLY A 1 89 ? -21.056 -6.109 1.371 1.00 69.62 89 GLY A CA 1
ATOM 649 C C . GLY A 1 89 ? -21.376 -6.383 -0.097 1.00 69.62 89 GLY A C 1
ATOM 650 O O . GLY A 1 89 ? -22.200 -7.251 -0.375 1.00 69.62 89 GLY A O 1
ATOM 651 N N . VAL A 1 90 ? -20.711 -5.700 -1.042 1.00 68.19 90 VAL A N 1
ATOM 652 C CA . VAL A 1 90 ? -20.925 -5.880 -2.494 1.00 68.19 90 VAL A CA 1
ATOM 653 C C . VAL A 1 90 ? -20.680 -7.328 -2.928 1.00 68.19 90 VAL A C 1
ATOM 655 O O . VAL A 1 90 ? -21.358 -7.833 -3.817 1.00 68.19 90 VAL A O 1
ATOM 658 N N . PHE A 1 91 ? -19.745 -8.014 -2.269 1.00 65.19 91 PHE A N 1
ATOM 659 C CA . PHE A 1 91 ? -19.393 -9.406 -2.554 1.00 65.19 91 PHE A CA 1
ATOM 660 C C . PHE A 1 91 ? -20.096 -10.419 -1.629 1.00 65.19 91 PHE A C 1
ATOM 662 O O . PHE A 1 91 ? -19.769 -11.598 -1.662 1.00 65.19 91 PHE A O 1
ATOM 669 N N . GLY A 1 92 ? -21.071 -9.991 -0.823 1.00 64.81 92 GLY A N 1
ATOM 670 C CA . GLY A 1 92 ? -21.774 -10.834 0.149 1.00 64.81 92 GLY A CA 1
ATOM 671 C C . GLY A 1 92 ? -21.394 -10.524 1.599 1.00 64.81 92 GLY A C 1
ATOM 672 O O . GLY A 1 92 ? -20.333 -9.974 1.886 1.00 64.81 92 GLY A O 1
ATOM 673 N N . SER A 1 93 ? -22.287 -10.856 2.535 1.00 61.97 93 SER A N 1
ATOM 674 C CA . SER A 1 93 ? -22.149 -10.523 3.963 1.00 61.97 93 SER A CA 1
ATOM 675 C C . SER A 1 93 ? -21.205 -11.458 4.732 1.00 61.97 93 SER A C 1
ATOM 677 O O . SER A 1 93 ? -20.671 -11.077 5.778 1.00 61.97 93 SER A O 1
ATOM 679 N N . GLN A 1 94 ? -20.949 -12.659 4.207 1.00 62.62 94 GLN A N 1
ATOM 680 C CA . GLN A 1 94 ? -20.061 -13.655 4.804 1.00 62.62 94 GLN A CA 1
ATOM 681 C C . GLN A 1 94 ? -19.186 -14.289 3.725 1.00 62.62 94 GLN A C 1
ATOM 683 O O . GLN A 1 94 ? -19.690 -14.804 2.730 1.00 62.62 94 GLN A O 1
ATOM 688 N N . PHE A 1 95 ? -17.872 -14.266 3.941 1.00 54.16 95 PHE A N 1
ATOM 689 C CA . PHE A 1 95 ? -16.902 -14.919 3.067 1.00 54.16 95 PHE A CA 1
ATOM 690 C C . PHE A 1 95 ? -16.046 -15.849 3.935 1.00 54.16 95 PHE A C 1
ATOM 692 O O . PHE A 1 95 ? -15.343 -15.398 4.838 1.00 54.16 95 PHE A O 1
ATOM 699 N N . GLY A 1 96 ? -16.147 -17.163 3.715 1.00 53.31 96 GLY A N 1
ATOM 700 C CA . GLY A 1 96 ? -15.328 -18.160 4.422 1.00 53.31 96 GLY A CA 1
ATOM 701 C C . GLY A 1 96 ? -15.500 -18.197 5.949 1.00 53.31 96 GLY A C 1
ATOM 702 O O . GLY A 1 96 ? -14.515 -18.363 6.659 1.00 53.31 96 GLY A O 1
ATOM 703 N N . GLY A 1 97 ? -16.718 -17.997 6.468 1.00 57.56 97 GLY A N 1
ATOM 704 C CA . GLY A 1 97 ? -17.024 -18.111 7.906 1.00 57.56 97 GLY A CA 1
ATOM 705 C C . GLY A 1 97 ? -16.678 -16.888 8.770 1.00 57.56 97 GLY A C 1
ATOM 706 O O . GLY A 1 97 ? -17.025 -16.867 9.946 1.00 57.56 97 GLY A O 1
ATOM 707 N N . ALA A 1 98 ? -16.058 -15.849 8.200 1.00 60.88 98 ALA A N 1
ATOM 708 C CA . ALA A 1 98 ? -15.880 -14.544 8.841 1.00 60.88 98 ALA A CA 1
ATOM 709 C C . ALA A 1 98 ? -16.661 -13.460 8.079 1.00 60.88 98 ALA A C 1
ATOM 711 O O . ALA A 1 98 ? -16.882 -13.565 6.866 1.00 60.88 98 ALA A O 1
ATOM 712 N N . SER A 1 99 ? -17.107 -12.415 8.785 1.00 68.12 99 SER A N 1
ATOM 713 C CA . SER A 1 99 ? -17.849 -11.321 8.156 1.00 68.12 99 SER A CA 1
ATOM 714 C C . SER A 1 99 ? -16.972 -10.595 7.135 1.00 68.12 99 SER A C 1
ATOM 716 O O . SER A 1 99 ? -15.764 -10.424 7.329 1.00 68.12 99 SER A O 1
ATOM 718 N N . ALA A 1 100 ? -17.581 -10.131 6.041 1.00 65.44 100 ALA A N 1
ATOM 719 C CA . ALA A 1 100 ? -16.879 -9.363 5.008 1.00 65.44 100 ALA A CA 1
ATOM 720 C C . ALA A 1 100 ? -16.167 -8.118 5.580 1.00 65.44 100 ALA A C 1
ATOM 722 O O . ALA A 1 100 ? -15.104 -7.721 5.101 1.00 65.44 100 ALA A O 1
ATOM 723 N N . SER A 1 101 ? -16.693 -7.564 6.679 1.00 66.31 101 SER A N 1
ATOM 724 C CA . SER A 1 101 ? -16.066 -6.482 7.441 1.00 66.31 101 SER A CA 1
ATOM 725 C C . SER A 1 101 ? -14.732 -6.877 8.085 1.00 66.31 101 SER A C 1
ATOM 727 O O . SER A 1 101 ? -13.793 -6.087 8.033 1.00 66.31 101 SER A O 1
ATOM 729 N N . THR A 1 102 ? -14.602 -8.093 8.632 1.00 69.62 102 THR A N 1
ATOM 730 C CA . THR A 1 102 ? -13.348 -8.577 9.236 1.00 69.62 102 THR A CA 1
ATOM 731 C C . THR A 1 102 ? -12.271 -8.789 8.179 1.00 69.62 102 THR A C 1
ATOM 733 O O . THR A 1 102 ? -11.105 -8.468 8.400 1.00 69.62 102 THR A O 1
ATOM 736 N N . TRP A 1 103 ? -12.646 -9.301 7.008 1.00 70.81 103 TRP A N 1
ATOM 737 C CA . TRP A 1 103 ? -11.715 -9.419 5.888 1.00 70.81 103 TRP A CA 1
ATOM 738 C C . TRP A 1 103 ? -11.267 -8.050 5.379 1.00 70.81 103 TRP A C 1
ATOM 740 O O . TRP A 1 103 ? -10.071 -7.833 5.193 1.00 70.81 103 TRP A O 1
ATOM 750 N N . ALA A 1 104 ? -12.193 -7.100 5.240 1.00 71.81 104 ALA A N 1
ATOM 751 C CA . ALA A 1 104 ? -11.850 -5.744 4.835 1.00 71.81 104 ALA A CA 1
ATOM 752 C C . ALA A 1 104 ? -10.939 -5.032 5.848 1.00 71.81 104 ALA A C 1
ATOM 754 O O . ALA A 1 104 ? -10.006 -4.345 5.440 1.00 71.81 104 ALA A O 1
ATOM 755 N N . ALA A 1 105 ? -11.145 -5.235 7.150 1.00 71.31 105 ALA A N 1
ATOM 756 C CA . ALA A 1 105 ? -10.270 -4.705 8.195 1.00 71.31 105 ALA A CA 1
ATOM 757 C C . ALA A 1 105 ? -8.832 -5.249 8.120 1.00 71.31 105 ALA A C 1
ATOM 759 O O . ALA A 1 105 ? -7.872 -4.526 8.376 1.00 71.31 105 ALA A O 1
ATOM 760 N N . ARG A 1 106 ? -8.668 -6.514 7.712 1.00 75.50 106 ARG A N 1
ATOM 761 C CA . ARG A 1 106 ? -7.357 -7.179 7.601 1.00 75.50 106 ARG A CA 1
ATOM 762 C C . ARG A 1 106 ? -6.550 -6.784 6.366 1.00 75.50 106 ARG A C 1
ATOM 764 O O . ARG A 1 106 ? -5.348 -7.038 6.345 1.00 75.50 106 ARG A O 1
ATOM 771 N N . PHE A 1 107 ? -7.173 -6.198 5.345 1.00 76.25 107 PHE A N 1
ATOM 772 C CA . PHE A 1 107 ? -6.502 -5.865 4.081 1.00 76.25 107 PHE A CA 1
ATOM 773 C C . PHE A 1 107 ? -6.609 -4.385 3.667 1.00 76.25 107 PHE A C 1
ATOM 775 O O . PHE A 1 107 ? -5.819 -3.924 2.838 1.00 76.25 107 PHE A O 1
ATOM 782 N N . SER A 1 108 ? -7.534 -3.614 4.248 1.00 81.56 108 SER A N 1
ATOM 783 C CA . SER A 1 108 ? -7.654 -2.174 3.996 1.00 81.56 108 SER A CA 1
ATOM 784 C C . SER A 1 108 ? -6.824 -1.359 4.996 1.00 81.56 108 SER A C 1
ATOM 786 O O . SER A 1 108 ? -7.113 -1.415 6.194 1.00 81.56 108 SER A O 1
ATOM 788 N N . PRO A 1 109 ? -5.861 -0.534 4.534 1.00 79.62 109 PRO A N 1
ATOM 789 C CA . PRO A 1 109 ? -5.084 0.343 5.414 1.00 79.62 109 PRO A CA 1
ATOM 790 C C . PRO A 1 109 ? -5.970 1.336 6.166 1.00 79.62 109 PRO A C 1
ATOM 792 O O . PRO A 1 109 ? -5.766 1.599 7.346 1.00 79.62 109 PRO A O 1
ATOM 795 N N . VAL A 1 110 ? -6.990 1.861 5.488 1.00 80.81 110 VAL A N 1
ATOM 796 C CA . VAL A 1 110 ? -7.897 2.872 6.031 1.00 80.81 110 VAL A CA 1
ATOM 797 C C . VAL A 1 110 ? -8.708 2.294 7.193 1.00 80.81 110 VAL A C 1
ATOM 799 O O . VAL A 1 110 ? -8.776 2.889 8.267 1.00 80.81 110 VAL A O 1
ATOM 802 N N . ARG A 1 111 ? -9.262 1.089 7.020 1.00 79.62 111 ARG A N 1
ATOM 803 C CA . ARG A 1 111 ? -10.038 0.424 8.077 1.00 79.62 111 ARG A CA 1
ATOM 804 C C . ARG A 1 111 ? -9.159 -0.049 9.228 1.00 79.62 111 ARG A C 1
ATOM 806 O O . ARG A 1 111 ? -9.573 0.082 10.373 1.00 79.62 111 ARG A O 1
ATOM 813 N N . ALA A 1 112 ? -7.940 -0.505 8.943 1.00 80.94 112 ALA A N 1
ATOM 814 C CA . ALA A 1 112 ? -6.975 -0.861 9.979 1.00 80.94 112 ALA A CA 1
ATOM 815 C C . ALA A 1 112 ? -6.621 0.335 10.882 1.00 80.94 112 ALA A C 1
ATOM 817 O O . ALA A 1 112 ? -6.516 0.170 12.095 1.00 80.94 112 ALA A O 1
ATOM 818 N N . VAL A 1 113 ? -6.498 1.547 10.321 1.00 82.69 113 VAL A N 1
ATOM 819 C CA . VAL A 1 113 ? -6.301 2.776 11.112 1.00 82.69 113 VAL A CA 1
ATOM 820 C C . VAL A 1 113 ? -7.528 3.075 11.975 1.00 82.69 113 VAL A C 1
ATOM 822 O O . VAL A 1 113 ? -7.381 3.323 13.170 1.00 82.69 113 VAL A O 1
ATOM 825 N N . TRP A 1 114 ? -8.734 2.991 11.408 1.00 81.31 114 TRP A N 1
ATOM 826 C CA . TRP A 1 114 ? -9.974 3.208 12.163 1.00 81.31 114 TRP A CA 1
ATOM 827 C C . TRP A 1 114 ? -10.142 2.217 13.321 1.00 81.31 114 TRP A C 1
ATOM 829 O O . TRP A 1 114 ? -10.550 2.612 14.411 1.00 81.31 114 TRP A O 1
ATOM 839 N N . GLU A 1 115 ? -9.801 0.944 13.119 1.00 79.25 115 GLU A N 1
ATOM 840 C CA . GLU A 1 115 ? -9.831 -0.063 14.185 1.00 79.25 115 GLU A CA 1
ATOM 841 C C . GLU A 1 115 ? -8.729 0.139 15.228 1.00 79.25 115 GLU A C 1
ATOM 843 O O . GLU A 1 115 ? -8.946 -0.155 16.404 1.00 79.25 115 GLU A O 1
ATOM 848 N N . ALA A 1 116 ? -7.565 0.656 14.824 1.00 79.44 116 ALA A N 1
ATOM 849 C CA . ALA A 1 116 ? -6.478 0.989 15.741 1.00 79.44 116 ALA A CA 1
ATOM 850 C C . ALA A 1 116 ? -6.799 2.212 16.621 1.00 79.44 116 ALA A C 1
ATOM 852 O O . ALA A 1 116 ? -6.281 2.310 17.732 1.00 79.44 116 ALA A O 1
ATOM 853 N N . MET A 1 117 ? -7.672 3.113 16.156 1.00 79.56 117 MET A N 1
ATOM 854 C CA . MET A 1 117 ? -8.144 4.270 16.927 1.00 79.56 117 MET A CA 1
ATOM 855 C C . MET A 1 117 ? -9.188 3.906 17.991 1.00 79.56 117 MET A C 1
ATOM 857 O O . MET A 1 117 ? -9.350 4.643 18.963 1.00 79.56 117 MET A O 1
ATOM 861 N N . GLN A 1 118 ? -9.908 2.790 17.840 1.00 77.31 118 GLN A N 1
ATOM 862 C CA . GLN A 1 118 ? -10.970 2.428 18.780 1.00 77.31 118 GLN A CA 1
ATOM 863 C C . GLN A 1 118 ? -10.389 2.054 20.157 1.00 77.31 118 GLN A C 1
ATOM 865 O O . GLN A 1 118 ? -9.479 1.223 20.230 1.00 77.31 118 GLN A O 1
ATOM 870 N N . PRO A 1 119 ? -10.896 2.640 21.261 1.00 70.50 119 PRO A N 1
ATOM 871 C CA . PRO A 1 119 ? -10.503 2.244 22.608 1.00 70.50 119 PRO A CA 1
ATOM 872 C C . PRO A 1 119 ? -10.994 0.828 22.889 1.00 70.50 119 PRO A C 1
ATOM 874 O O . PRO A 1 119 ? -12.152 0.494 22.632 1.00 70.50 119 PRO A O 1
ATOM 877 N N . ARG A 1 120 ? -10.097 -0.020 23.395 1.00 67.31 120 ARG A N 1
ATOM 878 C CA . ARG A 1 120 ? -10.391 -1.428 23.658 1.00 67.31 120 ARG A CA 1
ATOM 879 C C . ARG A 1 120 ? -10.359 -1.718 25.141 1.00 67.31 120 ARG A C 1
ATOM 881 O O . ARG A 1 120 ? -9.439 -1.322 25.849 1.00 67.31 120 ARG A O 1
ATOM 888 N N . PHE A 1 121 ? -11.357 -2.476 25.566 1.00 62.16 121 PHE A N 1
ATOM 889 C CA . PHE A 1 121 ? -11.484 -2.988 26.917 1.00 62.16 121 PHE A CA 1
ATOM 890 C C . PHE A 1 121 ? -11.499 -4.524 26.818 1.00 62.16 121 PHE A C 1
ATOM 892 O O . PHE A 1 121 ? -12.449 -5.090 26.282 1.00 62.16 121 PHE A O 1
ATOM 899 N N . GLY A 1 122 ? -10.429 -5.199 27.262 1.00 63.09 122 GLY A N 1
ATOM 900 C CA . GLY A 1 122 ? -10.335 -6.672 27.320 1.00 63.09 122 GLY A CA 1
ATOM 901 C C . GLY A 1 122 ? -9.188 -7.319 26.517 1.00 63.09 122 GLY A C 1
ATOM 902 O O . GLY A 1 122 ? -8.421 -6.638 25.846 1.00 63.09 122 GLY A O 1
ATOM 903 N N . VAL A 1 123 ? -9.084 -8.657 26.594 1.00 55.16 123 VAL A N 1
ATOM 904 C CA . VAL A 1 123 ? -7.991 -9.510 26.046 1.00 55.16 123 VAL A CA 1
ATOM 905 C C . VAL A 1 123 ? -8.334 -10.092 24.657 1.00 55.16 123 VAL A C 1
ATOM 907 O O . VAL A 1 123 ? -7.915 -11.188 24.292 1.00 55.16 123 VAL A O 1
ATOM 910 N N . ALA A 1 124 ? -9.163 -9.409 23.864 1.00 59.00 124 ALA A N 1
ATOM 911 C CA . ALA A 1 124 ? -9.517 -9.902 22.532 1.00 59.00 124 ALA A CA 1
ATOM 912 C C . ALA A 1 124 ? -8.291 -9.867 21.599 1.00 59.00 124 ALA A C 1
ATOM 914 O O . ALA A 1 124 ? -7.589 -8.861 21.535 1.00 59.00 124 ALA A O 1
ATOM 915 N N . THR A 1 125 ? -8.053 -10.948 20.846 1.00 59.59 125 THR A N 1
ATOM 916 C CA . THR A 1 125 ? -6.975 -11.033 19.843 1.00 59.59 125 THR A CA 1
ATOM 917 C C . THR A 1 125 ? -7.049 -9.854 18.877 1.00 59.59 125 THR A C 1
ATOM 919 O O . THR A 1 125 ? -8.059 -9.689 18.188 1.00 59.59 125 THR A O 1
ATOM 922 N N . ASP A 1 126 ? -6.002 -9.031 18.818 1.00 61.84 126 ASP A N 1
ATOM 923 C CA . ASP A 1 126 ? -6.052 -7.775 18.076 1.00 61.84 126 ASP A CA 1
ATOM 924 C C . ASP A 1 126 ? -6.044 -7.978 16.542 1.00 61.84 126 ASP A C 1
ATOM 926 O O . ASP A 1 126 ? -5.066 -8.483 15.985 1.00 61.84 126 ASP A O 1
ATOM 930 N N . PRO A 1 127 ? -7.087 -7.518 15.818 1.00 64.25 127 PRO A N 1
ATOM 931 C CA . PRO A 1 127 ? -7.135 -7.438 14.356 1.00 64.25 127 PRO A CA 1
ATOM 932 C C . PRO A 1 127 ? -5.967 -6.664 13.731 1.00 64.25 127 PRO A C 1
ATOM 934 O O . PRO A 1 127 ? -5.584 -6.950 12.597 1.00 64.25 127 PRO A O 1
ATOM 937 N N . SER A 1 128 ? -5.360 -5.725 14.465 1.00 65.69 128 SER A N 1
ATOM 938 C CA . SER A 1 128 ? -4.206 -4.949 13.999 1.00 65.69 128 SER A CA 1
ATOM 939 C C . SER A 1 128 ? -2.977 -5.824 13.745 1.00 65.69 128 SER A C 1
ATOM 941 O O . SER A 1 128 ? -2.277 -5.592 12.761 1.00 65.69 128 SER A O 1
ATOM 943 N N . TRP A 1 129 ? -2.743 -6.871 14.546 1.00 69.75 129 TRP A N 1
ATOM 944 C CA . TRP A 1 129 ? -1.668 -7.839 14.284 1.00 69.75 129 TRP A CA 1
ATOM 945 C C . TRP A 1 129 ? -1.926 -8.643 13.011 1.00 69.75 129 TRP A C 1
ATOM 947 O O . TRP A 1 129 ? -0.990 -8.938 12.267 1.00 69.75 129 TRP A O 1
ATOM 957 N N . PHE A 1 130 ? -3.194 -8.938 12.710 1.00 74.19 130 PHE A N 1
ATOM 958 C CA . PHE A 1 130 ? -3.553 -9.587 11.453 1.00 74.19 130 PHE A CA 1
ATOM 959 C C . PHE A 1 130 ? -3.261 -8.674 10.261 1.00 74.19 130 PHE A C 1
ATOM 961 O O . PHE A 1 130 ? -2.604 -9.135 9.331 1.00 74.19 130 PHE A O 1
ATOM 968 N N . TYR A 1 131 ? -3.638 -7.389 10.312 1.00 78.19 131 TYR A N 1
ATOM 969 C CA . TYR A 1 131 ? -3.256 -6.422 9.272 1.00 78.19 131 TYR A CA 1
ATOM 970 C C . TYR A 1 131 ? -1.731 -6.285 9.137 1.00 78.19 131 TYR A C 1
ATOM 972 O O . TYR A 1 131 ? -1.190 -6.245 8.031 1.00 78.19 131 TYR A O 1
ATOM 980 N N . LEU A 1 132 ? -1.010 -6.261 10.261 1.00 79.12 132 LEU A N 1
ATOM 981 C CA . LEU A 1 132 ? 0.450 -6.192 10.260 1.00 79.12 132 LEU A CA 1
ATOM 982 C C . LEU A 1 132 ? 1.057 -7.393 9.520 1.00 79.12 132 LEU A C 1
ATOM 984 O O . LEU A 1 132 ? 1.947 -7.231 8.681 1.00 79.12 132 LEU A O 1
ATOM 988 N N . SER A 1 133 ? 0.542 -8.594 9.797 1.00 79.00 133 SER A N 1
ATOM 989 C CA . SER A 1 133 ? 0.999 -9.832 9.166 1.00 79.00 133 SER A CA 1
ATOM 990 C C . SER A 1 133 ? 0.686 -9.874 7.667 1.00 79.00 133 SER A C 1
ATOM 992 O O . SER A 1 133 ? 1.569 -10.195 6.870 1.00 79.00 133 SER A O 1
ATOM 994 N N . THR A 1 134 ? -0.523 -9.479 7.256 1.00 78.81 134 THR A N 1
ATOM 995 C CA . THR A 1 134 ? -0.948 -9.485 5.848 1.00 78.81 134 THR A CA 1
ATOM 996 C C . THR A 1 134 ? -0.212 -8.420 5.041 1.00 78.81 134 THR A C 1
ATOM 998 O O . THR A 1 134 ? 0.228 -8.699 3.927 1.00 78.81 134 THR A O 1
ATOM 1001 N N . SER A 1 135 ? -0.010 -7.226 5.602 1.00 78.19 135 SER A N 1
ATOM 1002 C CA . SER A 1 135 ? 0.722 -6.130 4.958 1.00 78.19 135 SER A CA 1
ATOM 1003 C C . SER A 1 135 ? 2.214 -6.446 4.806 1.00 78.19 135 SER A C 1
ATOM 1005 O O . SER A 1 135 ? 2.807 -6.226 3.742 1.00 78.19 135 SER A O 1
ATOM 1007 N N . THR A 1 136 ? 2.818 -7.066 5.823 1.00 76.81 136 THR A N 1
ATOM 1008 C CA . THR A 1 136 ? 4.205 -7.549 5.746 1.00 76.81 136 THR A CA 1
ATOM 1009 C C . THR A 1 136 ? 4.335 -8.668 4.712 1.00 76.81 136 THR A C 1
ATOM 1011 O O . THR A 1 136 ? 5.227 -8.618 3.863 1.00 76.81 136 THR A O 1
ATOM 1014 N N . ALA A 1 137 ? 3.411 -9.634 4.707 1.00 81.69 137 ALA A N 1
ATOM 1015 C CA . ALA A 1 137 ? 3.376 -10.697 3.706 1.00 81.69 137 ALA A CA 1
ATOM 1016 C C . ALA A 1 137 ? 3.205 -10.137 2.285 1.00 81.69 137 ALA A C 1
ATOM 1018 O O . ALA A 1 137 ? 3.957 -10.518 1.389 1.00 81.69 137 ALA A O 1
ATOM 1019 N N . MET A 1 138 ? 2.296 -9.178 2.073 1.00 79.44 138 MET A N 1
ATOM 1020 C CA . MET A 1 138 ? 2.137 -8.516 0.776 1.00 79.44 138 MET A CA 1
ATOM 1021 C C . MET A 1 138 ? 3.424 -7.796 0.360 1.00 79.44 138 MET A C 1
ATOM 1023 O O . MET A 1 138 ? 3.842 -7.906 -0.791 1.00 79.44 138 MET A O 1
ATOM 1027 N N . SER A 1 139 ? 4.080 -7.088 1.279 1.00 79.69 139 SER A N 1
ATOM 1028 C CA . SER A 1 139 ? 5.338 -6.385 0.999 1.00 79.69 139 SER A CA 1
ATOM 1029 C C . SER A 1 139 ? 6.440 -7.352 0.562 1.00 79.69 139 SER A C 1
ATOM 1031 O O . SER A 1 139 ? 7.161 -7.074 -0.402 1.00 79.69 139 SER A O 1
ATOM 1033 N N . LEU A 1 140 ? 6.541 -8.515 1.213 1.00 81.81 140 LEU A N 1
ATOM 1034 C CA . LEU A 1 140 ? 7.473 -9.580 0.837 1.00 81.81 140 LEU A CA 1
ATOM 1035 C C . LEU A 1 140 ? 7.119 -10.189 -0.524 1.00 81.81 140 LEU A C 1
ATOM 1037 O O . LEU A 1 140 ? 8.008 -10.351 -1.361 1.00 81.81 140 LEU A O 1
ATOM 1041 N N . LEU A 1 141 ? 5.837 -10.461 -0.782 1.00 83.31 141 LEU A N 1
ATOM 1042 C CA . LEU A 1 141 ? 5.361 -10.999 -2.060 1.00 83.31 141 LEU A CA 1
ATOM 1043 C C . LEU A 1 141 ? 5.610 -10.027 -3.216 1.00 83.31 141 LEU A C 1
ATOM 1045 O O . LEU A 1 141 ? 6.146 -10.431 -4.247 1.00 83.31 141 LEU A O 1
ATOM 1049 N N . LEU A 1 142 ? 5.291 -8.743 -3.041 1.00 78.56 142 LEU A N 1
ATOM 1050 C CA . LEU A 1 142 ? 5.560 -7.693 -4.027 1.00 78.56 142 LEU A CA 1
ATOM 1051 C C . LEU A 1 142 ? 7.060 -7.551 -4.283 1.00 78.56 142 LEU A C 1
ATOM 1053 O O . LEU A 1 142 ? 7.486 -7.476 -5.435 1.00 78.56 142 LEU A O 1
ATOM 1057 N N . SER A 1 143 ? 7.872 -7.579 -3.225 1.00 73.88 143 SER A N 1
ATOM 1058 C CA . SER A 1 143 ? 9.331 -7.518 -3.346 1.00 73.88 143 SER A CA 1
ATOM 1059 C C . SER A 1 143 ? 9.888 -8.738 -4.086 1.00 73.88 143 SER A C 1
ATOM 1061 O O . SER A 1 143 ? 10.711 -8.588 -4.991 1.00 73.88 143 SER A O 1
ATOM 1063 N N . GLY A 1 144 ? 9.401 -9.941 -3.769 1.00 77.69 144 GLY A N 1
ATOM 1064 C CA . GLY A 1 144 ? 9.765 -11.181 -4.454 1.00 77.69 144 GLY A CA 1
ATOM 1065 C C . GLY A 1 144 ? 9.353 -11.175 -5.926 1.00 77.69 144 GLY A C 1
ATOM 1066 O O . GLY A 1 144 ? 10.173 -11.466 -6.799 1.00 77.69 144 GLY A O 1
ATOM 1067 N N . PHE A 1 145 ? 8.122 -10.756 -6.221 1.00 80.56 145 PHE A N 1
ATOM 1068 C CA . PHE A 1 145 ? 7.608 -10.617 -7.584 1.00 80.56 145 PHE A CA 1
ATOM 1069 C C . PHE A 1 145 ? 8.421 -9.610 -8.400 1.00 80.56 145 PHE A C 1
ATOM 1071 O O . PHE A 1 145 ? 8.745 -9.855 -9.565 1.00 80.56 145 PHE A O 1
ATOM 1078 N N . ALA A 1 146 ? 8.800 -8.488 -7.793 1.00 73.12 146 ALA A N 1
ATOM 1079 C CA . ALA A 1 146 ? 9.625 -7.493 -8.450 1.00 73.12 146 ALA A CA 1
ATOM 1080 C C . ALA A 1 146 ? 11.037 -8.018 -8.747 1.00 73.12 146 ALA A C 1
ATOM 1082 O O . ALA A 1 146 ? 11.537 -7.811 -9.852 1.00 73.12 146 ALA A O 1
ATOM 1083 N N . VAL A 1 147 ? 11.659 -8.759 -7.821 1.00 75.44 147 VAL A N 1
ATOM 1084 C CA . VAL A 1 147 ? 12.946 -9.433 -8.072 1.00 75.44 147 VAL A CA 1
ATOM 1085 C C . VAL A 1 147 ? 12.814 -10.460 -9.198 1.00 75.44 147 VAL A C 1
ATOM 1087 O O . VAL A 1 147 ? 13.653 -10.484 -10.100 1.00 75.44 147 VAL A O 1
ATOM 1090 N N . TRP A 1 148 ? 11.763 -11.280 -9.177 1.00 78.50 148 TRP A N 1
ATOM 1091 C CA . TRP A 1 148 ? 11.500 -12.285 -10.206 1.00 78.50 148 TRP A CA 1
ATOM 1092 C C . TRP A 1 148 ? 11.335 -11.653 -11.591 1.00 78.50 148 TRP A C 1
ATOM 1094 O O . TRP A 1 148 ? 12.011 -12.050 -12.542 1.00 78.50 148 TRP A O 1
ATOM 1104 N N . ARG A 1 149 ? 10.528 -10.594 -11.702 1.00 72.81 149 ARG A N 1
ATOM 1105 C CA . ARG A 1 149 ? 10.352 -9.879 -12.969 1.00 72.81 149 ARG A CA 1
ATOM 1106 C C . ARG A 1 149 ? 11.601 -9.154 -13.438 1.00 72.81 149 ARG A C 1
ATOM 1108 O O . ARG A 1 149 ? 11.870 -9.186 -14.630 1.00 72.81 149 ARG A O 1
ATOM 1115 N N . VAL A 1 150 ? 12.391 -8.557 -12.544 1.00 68.44 150 VAL A N 1
ATOM 1116 C CA . VAL A 1 150 ? 13.684 -7.957 -12.921 1.00 68.44 150 VAL A CA 1
ATOM 1117 C C . VAL A 1 150 ? 14.641 -9.016 -13.466 1.00 68.44 150 VAL A C 1
ATOM 1119 O O . VAL A 1 150 ? 15.413 -8.712 -14.368 1.00 68.44 150 VAL A O 1
ATOM 1122 N N . ARG A 1 151 ? 14.581 -10.263 -12.979 1.00 72.62 151 ARG A N 1
ATOM 1123 C CA . ARG A 1 151 ? 15.389 -11.363 -13.533 1.00 72.62 151 ARG A CA 1
ATOM 1124 C C . ARG A 1 151 ? 14.943 -11.766 -14.935 1.00 72.62 151 ARG A C 1
ATOM 1126 O O . ARG A 1 151 ? 15.805 -11.991 -15.777 1.00 72.62 151 ARG A O 1
ATOM 1133 N N . ILE A 1 152 ? 13.635 -11.826 -15.184 1.00 68.75 152 ILE A N 1
ATOM 1134 C CA . ILE A 1 152 ? 13.080 -12.122 -16.517 1.00 68.75 152 ILE A CA 1
ATOM 1135 C C . ILE A 1 152 ? 13.367 -10.977 -17.492 1.00 68.75 152 ILE A C 1
ATOM 1137 O O . ILE A 1 152 ? 13.688 -11.208 -18.651 1.00 68.75 152 ILE A O 1
ATOM 1141 N N . TRP A 1 153 ? 13.290 -9.738 -17.014 1.00 64.12 153 TRP A N 1
ATOM 1142 C CA . TRP A 1 153 ? 13.522 -8.539 -17.807 1.00 64.12 153 TRP A CA 1
ATOM 1143 C C . TRP A 1 153 ? 14.965 -8.088 -17.874 1.00 64.12 153 TRP A C 1
ATOM 1145 O O . TRP A 1 153 ? 15.174 -6.986 -18.347 1.00 64.12 153 TRP A O 1
ATOM 1155 N N . ASN A 1 154 ? 15.945 -8.859 -17.402 1.00 59.78 154 ASN A N 1
ATOM 1156 C CA . ASN A 1 154 ? 17.347 -8.451 -17.430 1.00 59.78 154 ASN A CA 1
ATOM 1157 C C . ASN A 1 154 ? 17.946 -8.670 -18.838 1.00 59.78 154 ASN A C 1
ATOM 1159 O O . ASN A 1 154 ? 18.553 -9.721 -19.065 1.00 59.78 154 ASN A O 1
ATOM 1163 N N . PRO A 1 155 ? 17.868 -7.699 -19.776 1.00 54.06 155 PRO A N 1
ATOM 1164 C CA . PRO A 1 155 ? 18.335 -7.852 -21.154 1.00 54.06 155 PRO A CA 1
ATOM 1165 C C . PRO A 1 155 ? 19.867 -7.698 -21.203 1.00 54.06 155 PRO A C 1
ATOM 1167 O O . PRO A 1 155 ? 20.512 -7.910 -22.223 1.00 54.06 155 PRO A O 1
ATOM 1170 N N . SER A 1 156 ? 20.477 -7.356 -20.061 1.00 52.50 156 SER A N 1
ATOM 1171 C CA . SER A 1 156 ? 21.909 -7.176 -19.857 1.00 52.50 156 SER A CA 1
ATOM 1172 C C . SER A 1 156 ? 22.708 -8.449 -20.136 1.00 52.50 156 SER A C 1
ATOM 1174 O O . SER A 1 156 ? 23.906 -8.355 -20.388 1.00 52.50 156 SER A O 1
ATOM 1176 N N . ARG A 1 157 ? 22.083 -9.639 -20.097 1.00 52.22 157 ARG A N 1
ATOM 1177 C CA . ARG A 1 157 ? 22.750 -10.883 -20.521 1.00 52.22 157 ARG A CA 1
ATOM 1178 C C . ARG A 1 157 ? 22.893 -10.956 -22.040 1.00 52.22 157 ARG A C 1
ATOM 1180 O O . ARG A 1 157 ? 23.926 -11.431 -22.497 1.00 52.22 157 ARG A O 1
ATOM 1187 N N . ASP A 1 158 ? 21.936 -10.423 -22.795 1.00 54.16 158 ASP A N 1
ATOM 1188 C CA . ASP A 1 158 ? 21.974 -10.438 -24.260 1.00 54.16 158 ASP A CA 1
ATOM 1189 C C . ASP A 1 158 ? 22.868 -9.322 -24.808 1.00 54.16 158 ASP A C 1
ATOM 1191 O O . ASP A 1 158 ? 23.669 -9.569 -25.703 1.00 54.16 158 ASP A O 1
ATOM 1195 N N . VAL A 1 159 ? 22.849 -8.129 -24.200 1.00 57.28 159 VAL A N 1
ATOM 1196 C CA . VAL A 1 159 ? 23.749 -7.024 -24.590 1.00 57.28 159 VAL A CA 1
ATOM 1197 C C . VAL A 1 159 ? 25.214 -7.358 -24.290 1.00 57.28 159 VAL A C 1
ATOM 1199 O O . VAL A 1 159 ? 26.089 -7.082 -25.105 1.00 57.28 159 VAL A O 1
ATOM 1202 N N . ARG A 1 160 ? 25.500 -8.005 -23.151 1.00 55.22 160 ARG A N 1
ATOM 1203 C CA . ARG A 1 160 ? 26.874 -8.369 -22.767 1.00 55.22 160 ARG A CA 1
ATOM 1204 C C . ARG A 1 160 ? 27.395 -9.587 -23.542 1.00 55.22 160 ARG A C 1
ATOM 1206 O O . ARG A 1 160 ? 28.583 -9.634 -23.835 1.00 55.22 160 ARG A O 1
ATOM 1213 N N . ARG A 1 161 ? 26.519 -10.519 -23.945 1.00 57.31 161 ARG A N 1
ATOM 1214 C CA . ARG A 1 161 ? 26.847 -11.572 -24.926 1.00 57.31 161 ARG A CA 1
ATOM 1215 C C . ARG A 1 161 ? 27.071 -11.001 -26.324 1.00 57.31 161 ARG A C 1
ATOM 1217 O O . ARG A 1 161 ? 28.008 -11.427 -26.978 1.00 57.31 161 ARG A O 1
ATOM 1224 N N . GLY A 1 162 ? 26.277 -10.018 -26.750 1.00 58.44 162 GLY A N 1
ATOM 1225 C CA . GLY A 1 162 ? 26.463 -9.325 -28.028 1.00 58.44 162 GLY A CA 1
ATOM 1226 C C . GLY A 1 162 ? 27.765 -8.523 -28.089 1.00 58.44 162 GLY A C 1
ATOM 1227 O O . GLY A 1 162 ? 28.465 -8.588 -29.089 1.00 58.44 162 GLY A O 1
ATOM 1228 N N . GLN A 1 163 ? 28.136 -7.827 -27.009 1.00 59.47 163 GLN A N 1
ATOM 1229 C CA . GLN A 1 163 ? 29.421 -7.121 -26.910 1.00 59.47 163 GLN A CA 1
ATOM 1230 C C . GLN A 1 163 ? 30.618 -8.075 -26.812 1.00 59.47 163 GLN A C 1
ATOM 1232 O O . GLN A 1 163 ? 31.638 -7.814 -27.438 1.00 59.47 163 GLN A O 1
ATOM 1237 N N . ALA A 1 164 ? 30.499 -9.185 -26.074 1.00 59.22 164 ALA A N 1
ATOM 1238 C CA . ALA A 1 164 ? 31.540 -10.213 -26.030 1.00 59.22 164 ALA A CA 1
ATOM 1239 C C . ALA A 1 164 ? 31.717 -10.901 -27.396 1.00 59.22 164 ALA A C 1
ATOM 1241 O O . ALA A 1 164 ? 32.842 -11.040 -27.856 1.00 59.22 164 ALA A O 1
ATOM 1242 N N . ALA A 1 165 ? 30.619 -11.234 -28.083 1.00 60.06 165 ALA A N 1
ATOM 1243 C CA . ALA A 1 165 ? 30.647 -11.799 -29.432 1.00 60.06 165 ALA A CA 1
ATOM 1244 C C . ALA A 1 165 ? 31.166 -10.800 -30.483 1.00 60.06 165 ALA A C 1
ATOM 1246 O O . ALA A 1 165 ? 31.851 -11.199 -31.417 1.00 60.06 165 ALA A O 1
ATOM 1247 N N . ALA A 1 166 ? 30.879 -9.501 -30.333 1.00 59.31 166 ALA A N 1
ATOM 1248 C CA . ALA A 1 166 ? 31.434 -8.455 -31.194 1.00 59.31 166 ALA A CA 1
ATOM 1249 C C . ALA A 1 166 ? 32.946 -8.272 -30.974 1.00 59.31 166 ALA A C 1
ATOM 1251 O O . ALA A 1 166 ? 33.688 -8.151 -31.942 1.00 59.31 166 ALA A O 1
ATOM 1252 N N . MET A 1 167 ? 33.406 -8.318 -29.720 1.00 56.75 167 MET A N 1
ATOM 1253 C CA . MET A 1 167 ? 34.828 -8.239 -29.365 1.00 56.75 167 MET A CA 1
ATOM 1254 C C . MET A 1 167 ? 35.613 -9.483 -29.822 1.00 56.75 167 MET A C 1
ATOM 1256 O O . MET A 1 167 ? 36.769 -9.368 -30.216 1.00 56.75 167 MET A O 1
ATOM 1260 N N . GLU A 1 168 ? 34.980 -10.660 -29.824 1.00 57.81 168 GLU A N 1
ATOM 1261 C CA . GLU A 1 168 ? 35.541 -11.904 -30.372 1.00 57.81 168 GLU A CA 1
ATOM 1262 C C . GLU A 1 168 ? 35.557 -11.908 -31.912 1.00 57.81 168 GLU A C 1
ATOM 1264 O O . GLU A 1 168 ? 36.510 -12.379 -32.526 1.00 57.81 168 GLU A O 1
ATOM 1269 N N . ALA A 1 169 ? 34.551 -11.316 -32.562 1.00 59.22 169 ALA A N 1
ATOM 1270 C CA . ALA A 1 169 ? 34.562 -11.129 -34.011 1.00 59.22 169 ALA A CA 1
ATOM 1271 C C . ALA A 1 169 ? 35.658 -10.143 -34.456 1.00 59.22 169 ALA A C 1
ATOM 1273 O O . ALA A 1 169 ? 36.303 -10.362 -35.479 1.00 59.22 169 ALA A O 1
ATOM 1274 N N . GLU A 1 170 ? 35.914 -9.081 -33.691 1.00 57.31 170 GLU A N 1
ATOM 1275 C CA . GLU A 1 170 ? 36.926 -8.074 -34.031 1.00 57.31 170 GLU A CA 1
ATOM 1276 C C . GLU A 1 170 ? 38.368 -8.599 -33.882 1.00 57.31 170 GLU A C 1
ATOM 1278 O O . GLU A 1 170 ? 39.241 -8.222 -34.665 1.00 57.31 170 GLU A O 1
ATOM 1283 N N . SER A 1 171 ? 38.619 -9.546 -32.971 1.00 56.75 171 SER A N 1
ATOM 1284 C CA . SER A 1 171 ? 39.935 -10.189 -32.832 1.00 56.75 171 SER A CA 1
ATOM 1285 C C . SER A 1 171 ? 40.231 -11.233 -33.920 1.00 56.75 171 SER A C 1
ATOM 1287 O O . SER A 1 171 ? 41.396 -11.434 -34.262 1.00 56.75 171 SER A O 1
ATOM 1289 N N . ILE A 1 172 ? 39.205 -11.843 -34.527 1.00 58.50 172 ILE A N 1
ATOM 1290 C CA . ILE A 1 172 ? 39.352 -12.813 -35.633 1.00 58.50 172 ILE A CA 1
ATOM 1291 C C . ILE A 1 172 ? 39.698 -12.125 -36.969 1.00 58.50 172 ILE A C 1
ATOM 1293 O O . ILE A 1 172 ? 40.374 -12.716 -37.810 1.00 58.50 172 ILE A O 1
ATOM 1297 N N . PHE A 1 173 ? 39.288 -10.868 -37.171 1.00 58.91 173 PHE A N 1
ATOM 1298 C CA . PHE A 1 173 ? 39.582 -10.096 -38.391 1.00 58.91 173 PHE A CA 1
ATOM 1299 C C . PHE A 1 173 ? 40.842 -9.210 -38.288 1.00 58.91 173 PHE A C 1
ATOM 1301 O O . PHE A 1 173 ? 41.211 -8.545 -39.257 1.00 58.91 173 PHE A O 1
ATOM 1308 N N . GLY A 1 174 ? 41.530 -9.220 -37.143 1.00 49.22 174 GLY A N 1
ATOM 1309 C CA . GLY A 1 174 ? 42.670 -8.355 -36.823 1.00 49.22 174 GLY A CA 1
ATOM 1310 C C . GLY A 1 174 ? 44.052 -8.866 -37.251 1.00 49.22 174 GLY A C 1
ATOM 1311 O O . GLY A 1 174 ? 45.021 -8.633 -36.532 1.00 49.22 174 GLY A O 1
ATOM 1312 N N . GLY A 1 175 ? 44.187 -9.552 -38.389 1.00 50.12 175 GLY A N 1
ATOM 1313 C CA . GLY A 1 175 ? 45.510 -9.975 -38.861 1.00 50.12 175 GLY A CA 1
ATOM 1314 C C . GLY A 1 175 ? 45.544 -10.559 -40.272 1.00 50.12 175 GLY A C 1
ATOM 1315 O O . GLY A 1 175 ? 45.138 -11.697 -40.481 1.00 50.12 175 GLY A O 1
ATOM 1316 N N . GLY A 1 176 ? 46.115 -9.808 -41.224 1.00 40.66 176 GLY A N 1
ATOM 1317 C CA . GLY A 1 176 ? 46.726 -10.382 -42.430 1.00 40.66 176 GLY A CA 1
ATOM 1318 C C . GLY A 1 176 ? 46.267 -9.846 -43.796 1.00 40.66 176 GLY A C 1
ATOM 1319 O O . GLY A 1 176 ? 45.188 -10.175 -44.282 1.00 40.66 176 GLY A O 1
ATOM 1320 N N . ASN A 1 177 ? 47.220 -9.178 -44.456 1.00 45.78 177 ASN A N 1
ATOM 1321 C CA . ASN A 1 177 ? 47.457 -9.027 -45.900 1.00 45.78 177 ASN A CA 1
ATOM 1322 C C . ASN A 1 177 ? 46.765 -7.926 -46.733 1.00 45.78 177 ASN A C 1
ATOM 1324 O O . ASN A 1 177 ? 45.604 -8.003 -47.135 1.00 45.78 177 ASN A O 1
ATOM 1328 N N . ASP A 1 178 ? 47.633 -6.993 -47.143 1.00 48.06 178 ASP A N 1
ATOM 1329 C CA . ASP A 1 178 ? 47.516 -5.889 -48.106 1.00 48.06 178 ASP A CA 1
ATOM 1330 C C . ASP A 1 178 ? 47.159 -6.297 -49.553 1.00 48.06 178 ASP A C 1
ATOM 1332 O O . ASP A 1 178 ? 46.937 -5.439 -50.402 1.00 48.06 178 ASP A O 1
ATOM 1336 N N . SER A 1 179 ? 47.041 -7.587 -49.872 1.00 48.38 179 SER A N 1
ATOM 1337 C CA . SER A 1 179 ? 46.781 -8.054 -51.246 1.00 48.38 179 SER A CA 1
ATOM 1338 C C . SER A 1 179 ? 45.298 -8.066 -51.651 1.00 48.38 179 SER A C 1
ATOM 1340 O O . SER A 1 179 ? 44.982 -8.442 -52.771 1.00 48.38 179 SER A O 1
ATOM 1342 N N . ARG A 1 180 ? 44.374 -7.651 -50.769 1.00 48.47 180 ARG A N 1
ATOM 1343 C CA . ARG A 1 180 ? 42.919 -7.582 -51.052 1.00 48.47 180 ARG A CA 1
ATOM 1344 C C . ARG A 1 180 ? 42.389 -6.172 -51.334 1.00 48.47 180 ARG A C 1
ATOM 1346 O O . ARG A 1 180 ? 41.205 -6.014 -51.622 1.00 48.47 180 ARG A O 1
ATOM 1353 N N . ARG A 1 181 ? 43.233 -5.137 -51.239 1.00 47.81 181 ARG A N 1
ATOM 1354 C CA . ARG A 1 181 ? 42.808 -3.732 -51.396 1.00 47.81 181 ARG A CA 1
ATOM 1355 C C . ARG A 1 181 ? 42.279 -3.421 -52.802 1.00 47.81 181 ARG A C 1
ATOM 1357 O O . ARG A 1 181 ? 41.251 -2.764 -52.910 1.00 47.81 181 ARG A O 1
ATOM 1364 N N . SER A 1 182 ? 42.904 -3.965 -53.848 1.00 47.31 182 SER A N 1
ATOM 1365 C CA . SER A 1 182 ? 42.520 -3.697 -55.244 1.00 47.31 182 SER A CA 1
ATOM 1366 C C . SER A 1 182 ? 41.169 -4.320 -55.628 1.00 47.31 182 SER A C 1
ATOM 1368 O O . SER A 1 182 ? 40.375 -3.683 -56.317 1.00 47.31 182 SER A O 1
ATOM 1370 N N . ASP A 1 183 ? 40.857 -5.517 -55.123 1.00 50.72 183 ASP A N 1
ATOM 1371 C CA . ASP A 1 183 ? 39.582 -6.196 -55.409 1.00 50.72 183 ASP A CA 1
ATOM 1372 C C . ASP A 1 183 ? 38.430 -5.631 -54.559 1.00 50.72 183 ASP A C 1
ATOM 1374 O O . ASP A 1 183 ? 37.274 -5.581 -54.988 1.00 50.72 183 ASP A O 1
ATOM 1378 N N . ALA A 1 184 ? 38.743 -5.134 -53.356 1.00 52.25 184 ALA A N 1
ATOM 1379 C CA . ALA A 1 184 ? 37.776 -4.492 -52.470 1.00 52.25 184 ALA A CA 1
ATOM 1380 C C . ALA A 1 184 ? 37.348 -3.095 -52.959 1.00 52.25 184 ALA A C 1
ATOM 1382 O O . ALA A 1 184 ? 36.205 -2.702 -52.727 1.00 52.25 184 ALA A O 1
ATOM 1383 N N . GLU A 1 185 ? 38.222 -2.349 -53.642 1.00 53.12 185 GLU A N 1
ATOM 1384 C CA . GLU A 1 185 ? 37.910 -1.031 -54.218 1.00 53.12 185 GLU A CA 1
ATOM 1385 C C . GLU A 1 185 ? 36.944 -1.153 -55.414 1.00 53.12 185 GLU A C 1
ATOM 1387 O O . GLU A 1 185 ? 35.955 -0.422 -55.496 1.00 53.12 185 GLU A O 1
ATOM 1392 N N . ALA A 1 186 ? 37.154 -2.154 -56.280 1.00 53.78 186 ALA A N 1
ATOM 1393 C CA . ALA A 1 186 ? 36.271 -2.462 -57.409 1.00 53.78 186 ALA A CA 1
ATOM 1394 C C . ALA A 1 186 ? 34.892 -2.981 -56.951 1.00 53.78 186 ALA A C 1
ATOM 1396 O O . ALA A 1 186 ? 33.856 -2.584 -57.490 1.00 53.78 186 ALA A O 1
ATOM 1397 N N . ALA A 1 187 ? 34.852 -3.793 -55.888 1.00 56.00 187 ALA A N 1
ATOM 1398 C CA . ALA A 1 187 ? 33.599 -4.215 -55.262 1.00 56.00 187 ALA A CA 1
ATOM 1399 C C . ALA A 1 187 ? 32.874 -3.059 -54.542 1.00 56.00 187 ALA A C 1
ATOM 1401 O O . ALA A 1 187 ? 31.642 -3.044 -54.499 1.00 56.00 187 ALA A O 1
ATOM 1402 N N . ARG A 1 188 ? 33.603 -2.065 -54.008 1.00 53.69 188 ARG A N 1
ATOM 1403 C CA . ARG A 1 188 ? 33.026 -0.867 -53.367 1.00 53.69 188 ARG A CA 1
ATOM 1404 C C . ARG A 1 188 ? 32.329 0.056 -54.366 1.00 53.69 188 ARG A C 1
ATOM 1406 O O . ARG A 1 188 ? 31.261 0.567 -54.036 1.00 53.69 188 ARG A O 1
ATOM 1413 N N . GLN A 1 189 ? 32.858 0.226 -55.578 1.00 52.97 189 GLN A N 1
ATOM 1414 C CA . GLN A 1 189 ? 32.242 1.105 -56.584 1.00 52.97 189 GLN A CA 1
ATOM 1415 C C . GLN A 1 189 ? 30.880 0.582 -57.077 1.00 52.97 189 GLN A C 1
ATOM 1417 O O . GLN A 1 189 ? 29.932 1.355 -57.190 1.00 52.97 189 GLN A O 1
ATOM 1422 N N . GLY A 1 190 ? 30.719 -0.736 -57.247 1.00 52.62 190 GLY A N 1
ATOM 1423 C CA . GLY A 1 190 ? 29.420 -1.331 -57.602 1.00 52.62 190 GLY A CA 1
ATOM 1424 C C . GLY A 1 190 ? 28.393 -1.335 -56.459 1.00 52.62 190 GLY A C 1
ATOM 1425 O O . GLY A 1 190 ? 27.188 -1.236 -56.694 1.00 52.62 190 GLY A O 1
ATOM 1426 N N . HIS A 1 191 ? 28.847 -1.425 -55.205 1.00 50.22 191 HIS A N 1
ATOM 1427 C CA . HIS A 1 191 ? 27.956 -1.554 -54.046 1.00 50.22 191 HIS A CA 1
ATOM 1428 C C . HIS A 1 191 ? 27.396 -0.214 -53.549 1.00 50.22 191 HIS A C 1
ATOM 1430 O O . HIS A 1 191 ? 26.292 -0.175 -52.997 1.00 50.22 191 HIS A O 1
ATOM 1436 N N . VAL A 1 192 ? 28.144 0.881 -53.726 1.00 51.69 192 VAL A N 1
ATOM 1437 C CA . VAL A 1 192 ? 27.730 2.216 -53.268 1.00 51.69 192 VAL A CA 1
ATOM 1438 C C . VAL A 1 192 ? 26.648 2.792 -54.192 1.00 51.69 192 VAL A C 1
ATOM 1440 O O . VAL A 1 192 ? 25.619 3.240 -53.688 1.00 51.69 192 VAL A O 1
ATOM 1443 N N . ASP A 1 193 ? 26.767 2.643 -55.515 1.00 47.47 193 ASP A N 1
ATOM 1444 C CA . ASP A 1 193 ? 25.752 3.139 -56.462 1.00 47.47 193 ASP A CA 1
ATOM 1445 C C . ASP A 1 193 ? 24.478 2.276 -56.513 1.00 47.47 193 ASP A C 1
ATOM 1447 O O . ASP A 1 193 ? 23.365 2.803 -56.649 1.00 47.47 193 ASP A O 1
ATOM 1451 N N . ALA A 1 194 ? 24.596 0.958 -56.307 1.00 49.34 194 ALA A N 1
ATOM 1452 C CA . ALA A 1 194 ? 23.435 0.074 -56.176 1.00 49.34 194 ALA A CA 1
ATOM 1453 C C . ALA A 1 194 ? 22.639 0.351 -54.884 1.00 49.34 194 ALA A C 1
ATOM 1455 O O . ALA A 1 194 ? 21.404 0.319 -54.888 1.00 49.34 194 ALA A O 1
ATOM 1456 N N . ARG A 1 195 ? 23.312 0.708 -53.779 1.00 48.91 195 ARG A N 1
ATOM 1457 C CA . ARG A 1 195 ? 22.628 1.133 -52.543 1.00 48.91 195 ARG A CA 1
ATOM 1458 C C . ARG A 1 195 ? 21.971 2.505 -52.673 1.00 48.91 195 ARG A C 1
ATOM 1460 O O . ARG A 1 195 ? 20.882 2.687 -52.132 1.00 48.91 195 ARG A O 1
ATOM 1467 N N . VAL A 1 196 ? 22.567 3.437 -53.417 1.00 47.66 196 VAL A N 1
ATOM 1468 C CA . VAL A 1 196 ? 21.993 4.779 -53.627 1.00 47.66 196 VAL A CA 1
ATOM 1469 C C . VAL A 1 196 ? 20.741 4.733 -54.516 1.00 47.66 196 VAL A C 1
ATOM 1471 O O . VAL A 1 196 ? 19.799 5.484 -54.268 1.00 47.66 196 VAL A O 1
ATOM 1474 N N . ARG A 1 197 ? 20.651 3.808 -55.485 1.00 43.47 197 ARG A N 1
ATOM 1475 C CA . ARG A 1 197 ? 19.444 3.650 -56.328 1.00 43.47 197 ARG A CA 1
ATOM 1476 C C . ARG A 1 197 ? 18.308 2.839 -55.697 1.00 43.47 197 ARG A C 1
ATOM 1478 O O . ARG A 1 197 ? 17.162 3.010 -56.104 1.00 43.47 197 ARG A O 1
ATOM 1485 N N . THR A 1 198 ? 18.590 2.013 -54.688 1.00 45.00 198 TH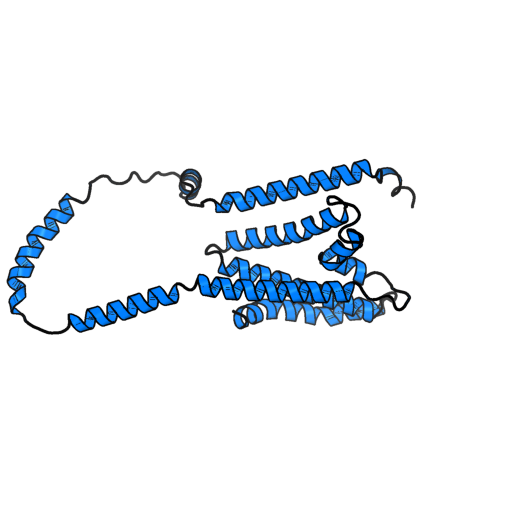R A N 1
ATOM 1486 C CA . THR A 1 198 ? 17.559 1.230 -53.970 1.00 45.00 198 THR A CA 1
ATOM 1487 C C . THR A 1 198 ? 17.020 1.955 -52.729 1.00 45.00 198 THR A C 1
ATOM 1489 O O . THR A 1 198 ? 16.067 1.501 -52.098 1.00 45.00 198 THR A O 1
ATOM 1492 N N . ALA A 1 199 ? 17.580 3.121 -52.391 1.00 48.97 199 ALA A N 1
ATOM 1493 C CA . ALA A 1 199 ? 16.983 4.056 -51.448 1.00 48.97 199 ALA A CA 1
ATOM 1494 C C . ALA A 1 199 ? 15.784 4.739 -52.121 1.00 48.97 199 ALA A C 1
ATOM 1496 O O . ALA A 1 199 ? 15.863 5.847 -52.649 1.00 48.97 199 ALA A O 1
ATOM 1497 N N . SER A 1 200 ? 14.669 4.011 -52.134 1.00 49.91 200 SER A N 1
ATOM 1498 C CA . SER A 1 200 ? 13.335 4.469 -52.492 1.00 49.91 200 SER A CA 1
ATOM 1499 C C . SER A 1 200 ? 13.129 5.935 -52.109 1.00 49.91 200 SER A C 1
ATOM 1501 O O . SER A 1 200 ? 13.029 6.294 -50.935 1.00 49.91 200 SER A O 1
ATOM 1503 N N . ARG A 1 201 ? 13.006 6.771 -53.136 1.00 46.25 201 ARG A N 1
ATOM 1504 C CA . ARG A 1 201 ? 12.724 8.209 -53.096 1.00 46.25 201 ARG A CA 1
ATOM 1505 C C . ARG A 1 201 ? 11.296 8.529 -52.625 1.00 46.25 201 ARG A C 1
ATOM 1507 O O . ARG A 1 201 ? 10.741 9.558 -52.989 1.00 46.25 201 ARG A O 1
ATOM 1514 N N . GLN A 1 202 ? 10.677 7.652 -51.836 1.00 49.72 202 GLN A N 1
ATOM 1515 C CA . GLN A 1 202 ? 9.476 7.987 -51.085 1.00 49.72 202 GLN A CA 1
ATOM 1516 C C . GLN A 1 202 ? 9.932 8.659 -49.797 1.00 49.72 202 GLN A C 1
ATOM 1518 O O . GLN A 1 202 ? 10.116 8.013 -48.765 1.00 49.72 202 GLN A O 1
ATOM 1523 N N . SER A 1 203 ? 10.128 9.978 -49.859 1.00 50.59 203 SER A N 1
ATOM 1524 C CA . SER A 1 203 ? 10.145 10.768 -48.637 1.00 50.59 203 SER A CA 1
ATOM 1525 C C . SER A 1 203 ? 8.818 10.500 -47.928 1.00 50.59 203 SER A C 1
ATOM 1527 O O . SER A 1 203 ? 7.727 10.778 -48.432 1.00 50.59 203 SER A O 1
ATOM 1529 N N . ARG A 1 204 ? 8.897 9.819 -46.786 1.00 61.50 204 ARG A N 1
ATOM 1530 C CA . ARG A 1 204 ? 7.730 9.518 -45.964 1.00 61.50 204 ARG A CA 1
ATOM 1531 C C . ARG A 1 204 ? 7.130 10.874 -45.599 1.00 61.50 204 ARG A C 1
ATOM 1533 O O . ARG A 1 204 ? 7.797 11.634 -44.904 1.00 61.50 204 ARG A O 1
ATOM 1540 N N . ARG A 1 205 ? 5.938 11.208 -46.117 1.00 59.56 205 ARG A N 1
ATOM 1541 C CA . ARG A 1 205 ? 5.275 12.489 -45.820 1.00 59.56 205 ARG A CA 1
ATOM 1542 C C . ARG A 1 205 ? 5.232 12.659 -44.304 1.00 59.56 205 ARG A C 1
ATOM 1544 O O . ARG A 1 205 ? 4.565 11.893 -43.606 1.00 59.56 205 ARG A O 1
ATOM 1551 N N . VAL A 1 206 ? 6.010 13.612 -43.803 1.00 55.16 206 VAL A N 1
ATOM 1552 C CA . VAL A 1 206 ? 6.032 13.966 -42.389 1.00 55.16 206 VAL A CA 1
ATOM 1553 C C . VAL A 1 206 ? 4.747 14.739 -42.157 1.00 55.16 206 VAL A C 1
ATOM 1555 O O . VAL A 1 206 ? 4.583 15.845 -42.645 1.00 55.16 206 VAL A O 1
ATOM 1558 N N . TRP A 1 207 ? 3.779 14.083 -41.528 1.00 63.47 207 TRP A N 1
ATOM 1559 C CA . TRP A 1 207 ? 2.521 14.712 -41.146 1.00 63.47 207 TRP A CA 1
ATOM 1560 C C . TRP A 1 207 ? 2.821 15.851 -40.163 1.00 63.47 207 TRP A C 1
ATOM 1562 O O . TRP A 1 207 ? 3.507 15.602 -39.173 1.00 63.47 207 TRP A O 1
ATOM 1572 N N . ASP A 1 208 ? 2.253 17.037 -40.382 1.00 69.88 208 ASP A N 1
ATOM 1573 C CA . ASP A 1 208 ? 2.340 18.179 -39.448 1.00 69.88 208 ASP A CA 1
ATOM 1574 C C . ASP A 1 208 ? 1.558 17.955 -38.140 1.00 69.88 208 ASP A C 1
ATOM 1576 O O . ASP A 1 208 ? 1.569 18.778 -37.227 1.00 69.88 208 ASP A O 1
ATOM 1580 N N . ASN A 1 209 ? 0.852 16.828 -38.038 1.00 64.31 209 ASN A N 1
ATOM 1581 C CA . ASN A 1 209 ? 0.067 16.471 -36.869 1.00 64.31 209 ASN A CA 1
ATOM 1582 C C . ASN A 1 209 ? 0.997 16.159 -35.683 1.00 64.31 209 ASN A C 1
ATOM 1584 O O . ASN A 1 209 ? 1.965 15.407 -35.858 1.00 64.31 209 ASN A O 1
ATOM 1588 N N . PRO A 1 210 ? 0.708 16.664 -34.468 1.00 73.12 210 PRO A N 1
ATOM 1589 C CA . PRO A 1 210 ? 1.569 16.455 -33.316 1.00 73.12 210 PRO A CA 1
ATOM 1590 C C . PRO A 1 210 ? 1.790 14.960 -33.083 1.00 73.12 210 PRO A C 1
ATOM 1592 O O . PRO A 1 210 ? 0.883 14.141 -33.251 1.00 73.12 210 PRO A O 1
ATOM 1595 N N . ILE A 1 211 ? 3.007 14.601 -32.677 1.00 63.28 211 ILE A N 1
ATOM 1596 C CA . ILE A 1 211 ? 3.457 13.211 -32.494 1.00 63.28 211 ILE A CA 1
ATOM 1597 C C . ILE A 1 211 ? 2.460 12.399 -31.648 1.00 63.28 211 ILE A C 1
ATOM 1599 O O . ILE A 1 211 ? 2.157 11.256 -31.986 1.00 63.28 211 ILE A O 1
ATOM 1603 N N . LEU A 1 212 ? 1.853 13.031 -30.637 1.00 64.44 212 LEU A N 1
ATOM 1604 C CA . LEU A 1 212 ? 0.795 12.456 -29.800 1.00 64.44 212 LEU A CA 1
ATOM 1605 C C . LEU A 1 212 ? -0.422 11.966 -30.597 1.00 64.44 212 LEU A C 1
ATOM 1607 O O . LEU A 1 212 ? -0.919 10.872 -30.346 1.00 64.44 212 LEU A O 1
ATOM 1611 N N . TRP A 1 213 ? -0.896 12.733 -31.580 1.00 68.75 213 TRP A N 1
ATOM 1612 C CA . TRP A 1 213 ? -2.044 12.343 -32.401 1.00 68.75 213 TRP A CA 1
ATOM 1613 C C . TRP A 1 213 ? -1.721 11.120 -33.264 1.00 68.75 213 TRP A C 1
ATOM 1615 O O . TRP A 1 213 ? -2.508 10.175 -33.361 1.00 68.75 213 TRP A O 1
ATOM 1625 N N . ARG A 1 214 ? -0.511 11.087 -33.831 1.00 68.88 214 ARG A N 1
ATOM 1626 C CA . ARG A 1 214 ? -0.042 9.942 -34.617 1.00 68.88 214 ARG A CA 1
ATOM 1627 C C . ARG A 1 214 ? 0.112 8.692 -33.748 1.00 68.88 214 ARG A C 1
ATOM 1629 O O . ARG A 1 214 ? -0.231 7.604 -34.201 1.00 68.88 214 ARG A O 1
ATOM 1636 N N . GLU A 1 215 ? 0.569 8.828 -32.505 1.00 70.31 215 GLU A N 1
ATOM 1637 C CA . GLU A 1 215 ? 0.697 7.724 -31.540 1.00 70.31 215 GLU A CA 1
ATOM 1638 C C . GLU A 1 215 ? -0.655 7.179 -31.056 1.00 70.31 215 GLU A C 1
ATOM 1640 O O . GLU A 1 215 ? -0.786 5.969 -30.842 1.00 70.31 215 GLU A O 1
ATOM 1645 N N . VAL A 1 216 ? -1.667 8.045 -30.941 1.00 66.94 216 VAL A N 1
ATOM 1646 C CA . VAL A 1 216 ? -3.045 7.651 -30.613 1.00 66.94 216 VAL A CA 1
ATOM 1647 C C . VAL A 1 216 ? -3.681 6.874 -31.770 1.00 66.94 216 VAL A C 1
ATOM 1649 O O . VAL A 1 216 ? -4.237 5.800 -31.542 1.00 66.94 216 VAL A O 1
ATOM 1652 N N . CYS A 1 217 ? -3.551 7.350 -33.013 1.00 65.69 217 CYS A N 1
ATOM 1653 C CA . CYS A 1 217 ? -4.123 6.669 -34.181 1.00 65.69 217 CYS A CA 1
ATOM 1654 C C . CYS A 1 217 ? -3.390 5.368 -34.550 1.00 65.69 217 CYS A C 1
ATOM 1656 O O . CYS A 1 217 ? -4.031 4.406 -34.962 1.00 65.69 217 CYS A O 1
ATOM 1658 N N . THR A 1 218 ? -2.064 5.304 -34.390 1.00 64.75 218 THR A N 1
ATOM 1659 C CA . THR A 1 218 ? -1.266 4.111 -34.756 1.00 64.75 218 THR A CA 1
ATOM 1660 C C . THR A 1 218 ? -1.216 3.040 -33.670 1.00 64.75 218 THR A C 1
ATOM 1662 O O . THR A 1 218 ? -0.538 2.031 -33.851 1.00 64.75 218 THR A O 1
ATOM 1665 N N . TRP A 1 219 ? -1.909 3.233 -32.539 1.00 55.72 219 TRP A N 1
ATOM 1666 C CA . TRP A 1 219 ? -1.844 2.322 -31.390 1.00 55.72 219 TRP A CA 1
ATOM 1667 C C . TRP A 1 219 ? -0.404 2.060 -30.917 1.00 55.72 219 TRP A C 1
ATOM 1669 O O . TRP A 1 219 ? -0.138 1.046 -30.273 1.00 55.72 219 TRP A O 1
ATOM 1679 N N . ALA A 1 220 ? 0.530 2.981 -31.173 1.00 51.78 220 ALA A N 1
ATOM 1680 C CA . ALA A 1 220 ? 1.920 2.847 -30.736 1.00 51.78 220 ALA A CA 1
ATOM 1681 C C . ALA A 1 220 ? 2.025 2.807 -29.200 1.00 51.78 220 ALA A C 1
ATOM 1683 O O . ALA A 1 220 ? 2.886 2.129 -28.641 1.00 51.78 220 ALA A O 1
ATOM 1684 N N . TYR A 1 221 ? 1.077 3.449 -28.505 1.00 52.78 221 TYR A N 1
ATOM 1685 C CA . TYR A 1 221 ? 0.926 3.340 -27.050 1.00 52.78 221 TYR A CA 1
ATOM 1686 C C . TYR A 1 221 ? 0.417 1.945 -26.595 1.00 52.78 221 TYR A C 1
ATOM 1688 O O . TYR A 1 221 ? 0.595 1.531 -25.444 1.00 52.78 221 TYR A O 1
ATOM 1696 N N . GLY A 1 222 ? -0.170 1.175 -27.515 1.00 60.66 222 GLY A N 1
ATOM 1697 C CA . GLY A 1 222 ? -0.526 -0.234 -27.375 1.00 60.66 222 GLY A CA 1
ATOM 1698 C C . GLY A 1 222 ? -1.682 -0.529 -26.417 1.00 60.66 222 GLY A C 1
ATOM 1699 O O . GLY A 1 222 ? -2.300 0.354 -25.818 1.00 60.66 222 GLY A O 1
ATOM 1700 N N . ARG A 1 223 ? -1.923 -1.830 -26.195 1.00 62.31 223 ARG A N 1
ATOM 1701 C CA . ARG A 1 223 ? -2.935 -2.400 -25.275 1.00 62.31 223 ARG A CA 1
ATOM 1702 C C . ARG A 1 223 ? -2.820 -1.892 -23.819 1.00 62.31 223 ARG A C 1
ATOM 1704 O O . ARG A 1 223 ? -3.667 -2.191 -22.988 1.00 62.31 223 ARG A O 1
ATOM 1711 N N . LYS A 1 224 ? -1.796 -1.100 -23.484 1.00 63.19 224 LYS A N 1
ATOM 1712 C CA . LYS A 1 224 ? -1.563 -0.541 -22.145 1.00 63.19 224 LYS A CA 1
ATOM 1713 C C . LYS A 1 224 ? -2.545 0.586 -21.773 1.00 63.19 224 LYS A C 1
ATOM 1715 O O . LYS A 1 224 ? -2.855 0.696 -20.590 1.00 63.19 224 LYS A O 1
ATOM 1720 N N . VAL A 1 225 ? -3.088 1.365 -22.726 1.00 69.19 225 VAL A N 1
ATOM 1721 C CA . VAL A 1 225 ? -4.169 2.351 -22.437 1.00 69.19 225 VAL A CA 1
ATOM 1722 C C . VAL A 1 225 ? -5.445 1.651 -21.964 1.00 69.19 225 VAL A C 1
ATOM 1724 O O . VAL A 1 225 ? -6.142 2.153 -21.083 1.00 69.19 225 VAL A O 1
ATOM 1727 N N . LEU A 1 226 ? -5.736 0.469 -22.518 1.00 68.62 226 LEU A N 1
ATOM 1728 C CA . LEU A 1 226 ? -6.923 -0.311 -22.162 1.00 68.62 226 LEU A CA 1
ATOM 1729 C C . LEU A 1 226 ? -6.936 -0.702 -20.683 1.00 68.62 226 LEU A C 1
ATOM 1731 O O . LEU A 1 226 ? -8.004 -0.706 -20.089 1.00 68.62 226 LEU A O 1
ATOM 1735 N N . VAL A 1 227 ? -5.776 -0.957 -20.068 1.00 70.25 227 VAL A N 1
ATOM 1736 C CA . VAL A 1 227 ? -5.688 -1.283 -18.633 1.00 70.25 227 VAL A CA 1
ATOM 1737 C C . VAL A 1 227 ? -6.167 -0.117 -17.769 1.00 70.25 227 VAL A C 1
ATOM 1739 O O . VAL A 1 227 ? -6.924 -0.326 -16.829 1.00 70.25 227 VAL A O 1
ATOM 1742 N N . ILE A 1 228 ? -5.768 1.112 -18.113 1.00 72.25 228 ILE A N 1
ATOM 1743 C CA . ILE A 1 228 ? -6.194 2.317 -17.389 1.00 72.25 228 ILE A CA 1
ATOM 1744 C C . ILE A 1 228 ? -7.705 2.508 -17.554 1.00 72.25 228 ILE A C 1
ATOM 1746 O O . ILE A 1 228 ? -8.409 2.696 -16.568 1.00 72.25 228 ILE A O 1
ATOM 1750 N N . ARG A 1 229 ? -8.224 2.390 -18.783 1.00 78.38 229 ARG A N 1
ATOM 1751 C CA . ARG A 1 229 ? -9.671 2.497 -19.042 1.00 78.38 229 ARG A CA 1
ATOM 1752 C C . ARG A 1 229 ? -10.474 1.431 -18.294 1.00 78.38 229 ARG A C 1
ATOM 1754 O O . ARG A 1 229 ? -11.467 1.770 -17.664 1.00 78.38 229 ARG A O 1
ATOM 1761 N N . LEU A 1 230 ? -10.030 0.174 -18.324 1.00 80.00 230 LEU A N 1
ATOM 1762 C CA . LEU A 1 230 ? -10.673 -0.930 -17.607 1.00 80.00 230 LEU A CA 1
ATOM 1763 C C . LEU A 1 230 ? -10.703 -0.665 -16.099 1.00 80.00 230 LEU A C 1
ATOM 1765 O O . LEU A 1 230 ? -11.732 -0.857 -15.465 1.00 80.00 230 LEU A O 1
ATOM 1769 N N . ALA A 1 231 ? -9.600 -0.172 -15.537 1.00 78.00 231 ALA A N 1
ATOM 1770 C CA . ALA A 1 231 ? -9.522 0.214 -14.134 1.00 78.00 231 ALA A CA 1
ATOM 1771 C C . ALA A 1 231 ? -10.520 1.327 -13.772 1.00 78.00 231 ALA A C 1
ATOM 1773 O O . ALA A 1 231 ? -11.202 1.210 -12.758 1.00 78.00 231 ALA A O 1
ATOM 1774 N N . TYR A 1 232 ? -10.663 2.362 -14.609 1.00 79.44 232 TYR A N 1
ATOM 1775 C CA . TYR A 1 232 ? -11.682 3.400 -14.404 1.00 79.44 232 TYR A CA 1
ATOM 1776 C C . TYR A 1 232 ? -13.106 2.844 -14.470 1.00 79.44 232 TYR A C 1
ATOM 1778 O O . TYR A 1 232 ? -13.930 3.189 -13.629 1.00 79.44 232 TYR A O 1
ATOM 1786 N N . VAL A 1 233 ? -13.392 1.960 -15.430 1.00 81.69 233 VAL A N 1
ATOM 1787 C CA . VAL A 1 233 ? -14.707 1.309 -15.546 1.00 81.69 233 VAL A CA 1
ATOM 1788 C C . VAL A 1 233 ? -14.995 0.442 -14.321 1.00 81.69 233 VAL A C 1
ATOM 1790 O O . VAL A 1 233 ? -16.098 0.489 -13.787 1.00 81.69 233 VAL A O 1
ATOM 1793 N N . LEU A 1 234 ? -14.004 -0.308 -13.839 1.00 82.12 234 LEU A N 1
ATOM 1794 C CA . LEU A 1 234 ? -14.137 -1.147 -12.650 1.00 82.12 234 LEU A CA 1
ATOM 1795 C C . LEU A 1 234 ? -14.375 -0.288 -11.400 1.00 82.12 234 LEU A C 1
ATOM 1797 O O . LEU A 1 234 ? -15.272 -0.586 -10.617 1.00 82.12 234 LEU A O 1
ATOM 1801 N N . PHE A 1 235 ? -13.645 0.820 -11.251 1.00 80.69 235 PHE A N 1
ATOM 1802 C CA . PHE A 1 235 ? -13.864 1.776 -10.164 1.00 80.69 235 PHE A CA 1
ATOM 1803 C C . PHE A 1 235 ? -15.265 2.398 -10.212 1.00 80.69 235 PHE A C 1
ATOM 1805 O O . PHE A 1 235 ? -15.951 2.457 -9.194 1.00 80.69 235 PHE A O 1
ATOM 1812 N N . PHE A 1 236 ? -15.722 2.797 -11.400 1.00 81.19 236 PHE A N 1
ATOM 1813 C CA . PHE A 1 236 ? -17.071 3.321 -11.605 1.00 81.19 236 PHE A CA 1
ATOM 1814 C C . PHE A 1 236 ? -18.152 2.284 -11.266 1.00 81.19 236 PHE A C 1
ATOM 1816 O O . PHE A 1 236 ? -19.107 2.600 -10.558 1.00 81.19 236 PHE A O 1
ATOM 1823 N N . ALA A 1 237 ? -17.976 1.032 -11.696 1.00 81.56 237 ALA A N 1
ATOM 1824 C CA . ALA A 1 237 ? -18.887 -0.060 -11.366 1.00 81.56 237 ALA A CA 1
ATOM 1825 C C . ALA A 1 237 ? -18.950 -0.311 -9.850 1.00 81.56 237 ALA A C 1
ATOM 1827 O O . ALA A 1 237 ? -20.043 -0.427 -9.298 1.00 81.56 237 ALA A O 1
ATOM 1828 N N . MET A 1 238 ? -17.802 -0.320 -9.162 1.00 78.19 238 MET A N 1
ATOM 1829 C CA . MET A 1 238 ? -17.756 -0.452 -7.700 1.00 78.19 238 MET A CA 1
ATOM 1830 C C . MET A 1 238 ? -18.466 0.709 -6.993 1.00 78.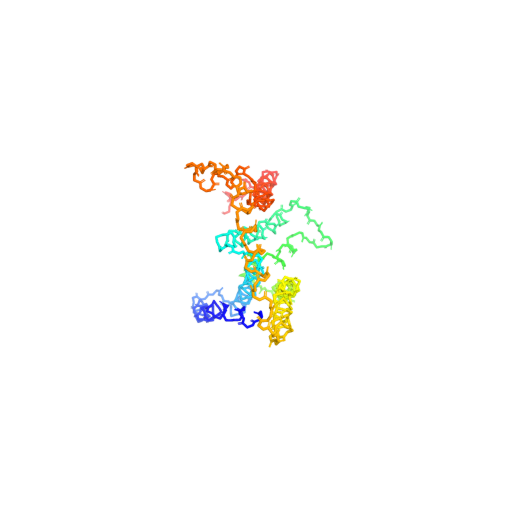19 238 MET A C 1
ATOM 1832 O O . MET A 1 238 ? -19.209 0.470 -6.043 1.00 78.19 238 MET A O 1
ATOM 1836 N N . ALA A 1 239 ? -18.292 1.948 -7.463 1.00 78.81 239 ALA A N 1
ATOM 1837 C CA . ALA A 1 239 ? -18.968 3.114 -6.892 1.00 78.81 239 ALA A CA 1
ATOM 1838 C C . ALA A 1 239 ? -20.496 3.034 -7.054 1.00 78.81 239 ALA A C 1
ATOM 1840 O O . ALA A 1 239 ? -21.231 3.281 -6.098 1.00 78.81 239 ALA A O 1
ATOM 1841 N N . LEU A 1 240 ? -20.983 2.623 -8.229 1.00 81.69 240 LEU A N 1
ATOM 1842 C CA . LEU A 1 240 ? -22.413 2.391 -8.458 1.00 81.69 240 LEU A CA 1
ATOM 1843 C C . LEU A 1 240 ? -22.967 1.266 -7.573 1.00 81.69 240 LEU A C 1
ATOM 1845 O O . LEU A 1 240 ? -24.053 1.397 -7.007 1.00 81.69 240 LEU A O 1
ATOM 1849 N N . MET A 1 241 ? -22.222 0.171 -7.414 1.00 78.94 241 MET A N 1
ATOM 1850 C CA . MET A 1 241 ? -22.610 -0.929 -6.526 1.00 78.94 241 MET A CA 1
ATOM 1851 C C . MET A 1 241 ? -22.674 -0.481 -5.061 1.00 78.94 241 MET A C 1
ATOM 1853 O O . MET A 1 241 ? -23.633 -0.799 -4.364 1.00 78.94 241 MET A O 1
ATOM 1857 N N . ALA A 1 242 ? -21.707 0.312 -4.597 1.00 73.56 242 ALA A N 1
ATOM 1858 C CA . ALA A 1 242 ? -21.732 0.869 -3.247 1.00 73.56 242 ALA A CA 1
ATOM 1859 C C . ALA A 1 242 ? -22.935 1.807 -3.034 1.00 73.56 242 ALA A C 1
ATOM 1861 O O . ALA A 1 242 ? -23.622 1.707 -2.018 1.00 73.56 242 ALA A O 1
ATOM 1862 N N . LEU A 1 243 ? -23.238 2.672 -4.008 1.00 79.75 243 LEU A N 1
ATOM 1863 C CA . LEU A 1 243 ? -24.389 3.581 -3.952 1.00 79.75 243 LEU A CA 1
ATOM 1864 C C . LEU A 1 243 ? -25.728 2.833 -3.931 1.00 79.75 243 LEU A C 1
ATOM 1866 O O . LEU A 1 243 ? -26.616 3.178 -3.154 1.00 79.75 243 LEU A O 1
ATOM 1870 N N . THR A 1 244 ? -25.876 1.791 -4.749 1.00 80.12 244 THR A N 1
ATOM 1871 C CA . THR A 1 244 ? -27.104 0.977 -4.786 1.00 80.12 244 THR A CA 1
ATOM 1872 C C . THR A 1 244 ? -27.290 0.166 -3.503 1.00 80.12 244 THR A C 1
ATOM 1874 O O . THR A 1 244 ? -28.404 0.113 -2.979 1.00 80.12 244 THR A O 1
ATOM 1877 N N . GLN A 1 245 ? -26.214 -0.380 -2.929 1.00 73.38 245 GLN A N 1
ATOM 1878 C CA . GLN A 1 245 ? -26.245 -1.014 -1.605 1.00 73.38 245 GLN A CA 1
ATOM 1879 C C . GLN A 1 245 ? -26.632 -0.014 -0.508 1.00 73.38 245 GLN A C 1
ATOM 1881 O O . GLN A 1 245 ? -27.493 -0.312 0.321 1.00 73.38 245 GLN A O 1
ATOM 1886 N N . MET A 1 246 ? -26.068 1.197 -0.528 1.00 71.44 246 MET A N 1
ATOM 1887 C CA . MET A 1 246 ? -26.384 2.257 0.437 1.00 71.44 246 MET A CA 1
ATOM 1888 C C . MET A 1 246 ? -27.839 2.743 0.322 1.00 71.44 246 MET A C 1
ATOM 1890 O O . MET A 1 246 ? -28.497 2.987 1.333 1.00 71.44 246 MET A O 1
ATOM 1894 N N . SER A 1 247 ? -28.366 2.827 -0.901 1.00 77.00 247 SER A N 1
ATOM 1895 C CA . SER A 1 247 ? -29.776 3.141 -1.157 1.00 77.00 247 SER A CA 1
ATOM 1896 C C . SER A 1 247 ? -30.708 2.030 -0.658 1.00 77.00 247 SER A C 1
ATOM 1898 O O . SER A 1 247 ? -31.685 2.315 0.033 1.00 77.00 247 SER A O 1
ATOM 1900 N N . THR A 1 248 ? -30.371 0.765 -0.927 1.00 71.88 248 THR A N 1
ATOM 1901 C CA . THR A 1 248 ? -31.181 -0.400 -0.525 1.00 71.88 248 THR A CA 1
ATOM 1902 C C . THR A 1 248 ? -31.191 -0.598 0.993 1.00 71.88 248 THR A C 1
ATOM 1904 O O . THR A 1 248 ? -32.195 -1.012 1.565 1.00 71.88 248 THR A O 1
ATOM 1907 N N . SER A 1 249 ? -30.094 -0.257 1.673 1.00 61.72 249 SER A N 1
ATOM 1908 C CA . SER A 1 249 ? -29.971 -0.383 3.131 1.00 61.72 249 SER A CA 1
ATOM 1909 C C . SER A 1 249 ? -30.646 0.747 3.928 1.00 61.72 249 SER A C 1
ATOM 1911 O O . SER A 1 249 ? -30.579 0.741 5.158 1.00 61.72 249 SER A O 1
ATOM 1913 N N . GLY A 1 250 ? -31.345 1.687 3.275 1.00 56.25 250 GLY A N 1
ATOM 1914 C CA . GLY A 1 250 ? -32.268 2.625 3.933 1.00 56.25 250 GLY A CA 1
ATOM 1915 C C . GLY A 1 250 ? -31.641 3.519 5.015 1.00 56.25 250 GLY A C 1
ATOM 1916 O O . GLY A 1 250 ? -32.343 4.004 5.904 1.00 56.25 250 GLY A O 1
ATOM 1917 N N . GLN A 1 251 ? -30.323 3.746 4.985 1.00 56.56 251 GLN A N 1
ATOM 1918 C CA . GLN A 1 251 ? -29.619 4.460 6.060 1.00 56.56 251 GLN A CA 1
ATOM 1919 C C . GLN A 1 251 ? -29.838 5.981 6.070 1.00 56.56 251 GLN A C 1
ATOM 1921 O O . GLN A 1 251 ? -29.518 6.629 7.067 1.00 56.56 251 GLN A O 1
ATOM 1926 N N . PHE A 1 252 ? -30.471 6.548 5.039 1.00 48.34 252 PHE A N 1
ATOM 1927 C CA . PHE A 1 252 ? -30.793 7.979 4.986 1.00 48.34 252 PHE A CA 1
ATOM 1928 C C . PHE A 1 252 ? -31.758 8.448 6.097 1.00 48.34 252 PHE A C 1
ATOM 1930 O O . PHE A 1 252 ? -31.817 9.640 6.377 1.00 48.34 252 PHE A O 1
ATOM 1937 N N . GLY A 1 253 ? -32.468 7.539 6.782 1.00 45.16 253 GLY A N 1
ATOM 1938 C CA . GLY A 1 253 ? -33.400 7.891 7.865 1.00 45.16 253 GLY A CA 1
ATOM 1939 C C . GLY A 1 253 ? -32.852 7.838 9.301 1.00 45.16 253 GLY A C 1
ATOM 1940 O O . GLY A 1 253 ? -33.525 8.324 10.207 1.00 45.16 253 GLY A O 1
ATOM 1941 N N . ARG A 1 254 ? -31.674 7.242 9.563 1.00 43.84 254 ARG A N 1
ATOM 1942 C CA . ARG A 1 254 ? -31.197 6.999 10.951 1.00 43.84 254 ARG A CA 1
ATOM 1943 C C . ARG A 1 254 ? -30.086 7.922 11.447 1.00 43.84 254 ARG A C 1
ATOM 1945 O O . ARG A 1 254 ? -29.936 8.040 12.658 1.00 43.84 254 ARG A O 1
ATOM 1952 N N . GLN A 1 255 ? -29.336 8.585 10.568 1.00 47.94 255 GLN A N 1
ATOM 1953 C CA . GLN A 1 255 ? -28.252 9.484 10.998 1.00 47.94 255 GLN A CA 1
ATOM 1954 C C . GLN A 1 255 ? -28.709 10.912 11.334 1.00 47.94 255 GLN A C 1
ATOM 1956 O O . GLN A 1 255 ? -27.968 11.633 11.983 1.00 47.94 255 GLN A O 1
ATOM 1961 N N . ALA A 1 256 ? -29.942 11.306 10.996 1.00 42.16 256 ALA A N 1
ATOM 1962 C CA . ALA A 1 256 ? -30.495 12.619 11.358 1.00 42.16 256 ALA A CA 1
ATOM 1963 C C . ALA A 1 256 ? -31.151 12.669 12.760 1.00 42.16 256 ALA A C 1
ATOM 1965 O O . ALA A 1 256 ? -31.827 13.640 13.088 1.00 42.16 256 ALA A O 1
ATOM 1966 N N . ARG A 1 257 ? -31.018 11.614 13.581 1.00 37.91 257 ARG A N 1
ATOM 1967 C CA . ARG A 1 257 ? -31.649 11.512 14.917 1.00 37.91 257 ARG A CA 1
ATOM 1968 C C . ARG A 1 257 ? -30.719 11.008 16.030 1.00 37.91 257 ARG A C 1
ATOM 1970 O O . ARG A 1 257 ? -31.203 10.451 17.016 1.00 37.91 257 ARG A O 1
ATOM 1977 N N . ARG A 1 258 ? -29.407 11.182 15.902 1.00 38.31 258 ARG A N 1
ATOM 1978 C CA . ARG A 1 258 ? -28.489 11.026 17.037 1.00 38.31 258 ARG A CA 1
ATOM 1979 C C . ARG A 1 258 ? -27.602 12.241 17.169 1.00 38.31 258 ARG A C 1
ATOM 1981 O O . ARG A 1 258 ? -27.148 12.718 16.110 1.00 38.31 258 ARG A O 1
#

Foldseek 3Di:
DVVVLCVVCVVVVVVLVVCLVVLVVVCVVPDDDPQLSVLLSLLVVLVSLLLSLLLVLLVVVDPDPVVSVLVSVLVLVLQQLVLVLLLLQLVHQDDPNDGSVLVSCLRHSVNVNVLSNDDDDDDPDRSSVSNSVVSVVSSVVSNVVSVVVCVVVVCVVVVVVVVVVVVVVVVVPPDDDPPCPVVVVVVVVVVVVVVVVPPPPPPPPPDPDPPVVVCVVVCVVPCVVVVVVVSVVVSVVSVVSSVVSVVVVPCVPPPVPD

Radius of gyration: 29.83 Å; chains: 1; bounding box: 81×36×85 Å

Sequence (258 aa):
MLGKIAASLLNVLAMLLAALPLFMAITLFGGVSFDQILRVFLVTLTTVVAAGCLGATVGFAREKTFQTLAITALALVLWIGLWEAVAAGVFGSQFGGASASTWAARFSPVRAVWEAMQPRFGVATDPSWFYLSTSTAMSLLLSGFAVWRVRIWNPSRDVRRGQAAAMEAESIFGGGNDSRRSDAEAARQGHVDARVRTASRQSRRVWDNPILWREVCTWAYGRKVLVIRLAYVLFFAMALMALTQMSTSGQFGRQARR